Protein AF-A0A840Q9Y7-F1 (afdb_monomer_lite)

Radius of gyration: 19.33 Å; chains: 1; bounding box: 48×40×56 Å

Foldseek 3Di:
DKFWAWQFWDDDVPDIDGDTDIDDVVVLVVALVCLLVLLVVLCVVPVVCSVVDRVSCCVQPVDPVSLNNSNVHRAWFAEAAFEWEWAQADPVPGHTATKTKKFQFDQPDPPQHRFIFHPDGDIHGADLDPVCGPPRVVVNLLSCQVFFQADDNCDDPPDPNPDSHCPPLVNGDPLSNVCVVDVVQKDKAQLDWDQDSRRSYIYRQMYIYGNDNVSCVVCVVSGDGYPRTPDMDIDTLQCQPVVVVVLPDPRYDPSRSVSSLSRLQVCVVPVPPNHDYDHRDDDDD

Structure (mmCIF, N/CA/C/O backbone):
data_AF-A0A840Q9Y7-F1
#
_entry.id   AF-A0A840Q9Y7-F1
#
loop_
_atom_site.group_PDB
_atom_site.id
_atom_site.type_symbol
_atom_site.label_atom_id
_atom_site.label_alt_id
_atom_site.label_comp_id
_atom_site.label_asym_id
_atom_site.label_entity_id
_atom_site.label_seq_id
_atom_site.pdbx_PDB_ins_code
_atom_site.Cartn_x
_atom_site.Cartn_y
_atom_site.Cartn_z
_atom_site.occupancy
_atom_site.B_iso_or_equiv
_atom_site.auth_seq_id
_atom_site.auth_comp_id
_atom_site.auth_asym_id
_atom_site.auth_atom_id
_atom_site.pdbx_PDB_model_num
ATOM 1 N N . MET A 1 1 ? 19.874 6.387 -0.021 1.00 79.12 1 MET A N 1
ATOM 2 C CA . MET A 1 1 ? 18.990 5.369 0.568 1.00 79.12 1 MET A CA 1
ATOM 3 C C . MET A 1 1 ? 19.165 4.018 -0.135 1.00 79.12 1 MET A C 1
ATOM 5 O O . MET A 1 1 ? 19.106 3.989 -1.369 1.00 79.12 1 MET A O 1
ATOM 9 N N . PRO A 1 2 ? 19.479 2.932 0.594 1.00 88.44 2 PRO A N 1
ATOM 10 C CA . PRO A 1 2 ? 19.437 1.568 0.065 1.00 88.44 2 PRO A CA 1
ATOM 11 C C . PRO A 1 2 ? 17.987 1.087 -0.099 1.00 88.44 2 PRO A C 1
ATOM 13 O O . PRO A 1 2 ? 17.112 1.507 0.646 1.00 88.44 2 PRO A O 1
ATOM 16 N N . LEU A 1 3 ? 17.741 0.202 -1.062 1.00 91.25 3 LEU A N 1
ATOM 17 C CA . LEU A 1 3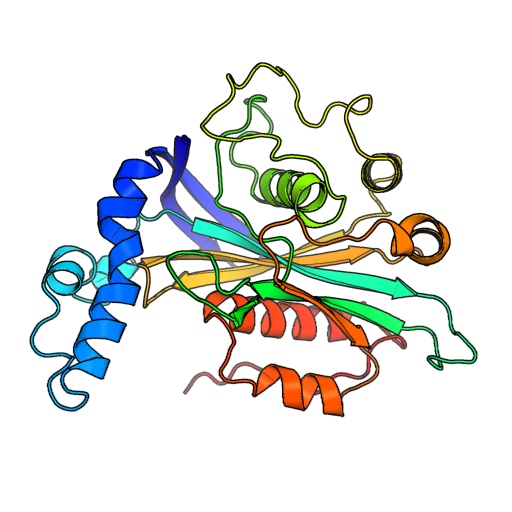 ? 16.450 -0.455 -1.279 1.00 91.25 3 LEU A CA 1
ATOM 18 C C . LEU A 1 3 ? 16.644 -1.962 -1.365 1.00 91.25 3 LEU A C 1
ATOM 20 O O . LEU A 1 3 ? 17.689 -2.431 -1.832 1.00 91.25 3 LEU A O 1
ATOM 24 N N . TYR A 1 4 ? 15.604 -2.714 -1.031 1.00 94.56 4 TYR A N 1
ATOM 25 C CA . TYR A 1 4 ? 15.514 -4.094 -1.463 1.00 94.56 4 TYR A CA 1
ATOM 26 C C . TYR A 1 4 ? 14.980 -4.201 -2.883 1.00 94.56 4 TYR A C 1
ATOM 28 O O . TYR A 1 4 ? 13.942 -3.643 -3.234 1.00 94.56 4 TYR A O 1
ATOM 36 N N . ARG A 1 5 ? 15.684 -4.993 -3.688 1.00 95.44 5 ARG A N 1
ATOM 37 C CA . ARG A 1 5 ? 15.189 -5.510 -4.960 1.00 95.44 5 ARG A CA 1
ATOM 38 C C . ARG A 1 5 ? 14.845 -6.983 -4.824 1.00 95.44 5 ARG A C 1
ATOM 40 O O . ARG A 1 5 ? 15.630 -7.752 -4.269 1.00 95.44 5 ARG A O 1
ATOM 47 N N . LEU A 1 6 ? 13.719 -7.389 -5.385 1.00 96.81 6 LEU A N 1
ATOM 48 C CA . LEU A 1 6 ? 13.327 -8.784 -5.478 1.00 96.81 6 LEU A CA 1
ATOM 49 C C . LEU A 1 6 ? 14.305 -9.531 -6.399 1.00 96.81 6 LEU A C 1
ATOM 51 O O . LEU A 1 6 ? 14.735 -9.012 -7.429 1.00 96.81 6 LEU A O 1
ATOM 55 N N . ARG A 1 7 ? 14.722 -10.729 -5.989 1.00 97.44 7 ARG A N 1
ATOM 56 C CA . ARG A 1 7 ? 15.621 -11.618 -6.746 1.00 97.44 7 ARG A CA 1
ATOM 57 C C . ARG A 1 7 ? 14.944 -12.925 -7.114 1.00 97.44 7 ARG A C 1
ATOM 59 O O . ARG A 1 7 ? 15.230 -13.475 -8.168 1.00 97.44 7 ARG A O 1
ATOM 66 N N . ALA A 1 8 ? 14.061 -13.404 -6.252 1.00 96.50 8 ALA A N 1
ATOM 67 C CA . ALA A 1 8 ? 13.208 -14.548 -6.504 1.00 96.50 8 ALA A CA 1
ATOM 68 C C . ALA A 1 8 ? 11.906 -14.369 -5.730 1.00 96.50 8 ALA A C 1
ATOM 70 O O . ALA A 1 8 ? 11.911 -13.784 -4.645 1.00 96.50 8 ALA A O 1
ATOM 71 N N . VAL A 1 9 ? 10.819 -14.910 -6.268 1.00 95.88 9 VAL A N 1
ATOM 72 C CA . VAL A 1 9 ? 9.533 -15.003 -5.584 1.00 95.88 9 VAL A CA 1
ATOM 73 C C . VAL A 1 9 ? 8.879 -16.336 -5.915 1.00 95.88 9 VAL A C 1
ATOM 75 O O . VAL A 1 9 ? 8.933 -16.799 -7.051 1.00 95.88 9 VAL A O 1
ATOM 78 N N . ASP A 1 10 ? 8.292 -16.946 -4.900 1.00 94.69 10 ASP A N 1
ATOM 79 C CA . ASP A 1 10 ? 7.514 -18.170 -4.964 1.00 94.69 10 ASP A CA 1
ATOM 80 C C . ASP A 1 10 ? 6.182 -17.906 -4.258 1.00 94.69 10 ASP A C 1
ATOM 82 O O . ASP A 1 10 ? 6.141 -17.611 -3.057 1.00 94.69 10 ASP A O 1
ATOM 86 N N . VAL A 1 11 ? 5.100 -17.933 -5.033 1.00 93.12 11 VAL A N 1
ATOM 87 C CA . VAL A 1 11 ? 3.744 -17.645 -4.563 1.00 93.12 11 VAL A CA 1
ATOM 88 C C . VAL A 1 11 ? 2.965 -18.948 -4.540 1.00 93.12 11 VAL A C 1
ATOM 90 O O . VAL A 1 11 ? 2.729 -19.572 -5.572 1.00 93.12 11 VAL A O 1
ATOM 93 N N . SER A 1 12 ? 2.522 -19.333 -3.348 1.00 92.31 12 SER A N 1
ATOM 94 C CA . SER A 1 12 ? 1.732 -20.537 -3.112 1.00 92.31 12 SER A CA 1
ATOM 95 C C . SER A 1 12 ? 0.545 -20.227 -2.194 1.00 92.31 12 SER A C 1
ATOM 97 O O . SER A 1 12 ? 0.566 -19.224 -1.471 1.00 92.31 12 SER A O 1
ATOM 99 N N . PRO A 1 13 ? -0.513 -21.058 -2.187 1.00 88.25 13 PRO A N 1
ATOM 100 C CA . PRO A 1 13 ? -1.621 -20.878 -1.257 1.00 88.25 13 PRO A CA 1
ATOM 101 C C . PRO A 1 13 ? -1.126 -20.781 0.194 1.00 88.25 13 PRO A C 1
ATOM 103 O O . PRO A 1 13 ? -0.496 -21.700 0.714 1.00 88.25 13 PRO A O 1
ATOM 106 N N . GLY A 1 14 ? -1.398 -19.648 0.842 1.00 86.81 14 GLY A N 1
ATOM 107 C CA . GLY A 1 14 ? -1.014 -19.390 2.232 1.00 86.81 14 GLY A CA 1
ATOM 108 C C . GLY A 1 14 ? 0.458 -19.023 2.464 1.00 86.81 14 GLY A C 1
ATOM 109 O O . GLY A 1 14 ? 0.840 -18.826 3.616 1.00 86.81 14 GLY A O 1
ATOM 110 N N . SER A 1 15 ? 1.298 -18.910 1.428 1.00 90.62 15 SER A N 1
ATOM 111 C CA . SER A 1 15 ? 2.693 -18.493 1.605 1.00 90.62 15 SER A CA 1
ATOM 112 C C . SER A 1 15 ? 3.255 -17.778 0.378 1.00 90.62 15 SER A C 1
ATOM 114 O O . SER A 1 15 ? 3.231 -18.306 -0.732 1.00 90.62 15 SER A O 1
ATOM 116 N N . ILE A 1 16 ? 3.835 -16.600 0.612 1.00 92.94 16 ILE A N 1
ATOM 117 C CA . ILE A 1 16 ? 4.703 -15.908 -0.342 1.00 92.94 16 ILE A CA 1
ATOM 118 C C . ILE A 1 16 ? 6.116 -15.966 0.225 1.00 92.94 16 ILE A C 1
ATOM 120 O O . ILE A 1 16 ? 6.351 -15.565 1.367 1.00 92.94 16 ILE A O 1
ATOM 124 N N . ARG A 1 17 ? 7.047 -16.501 -0.557 1.00 93.44 17 ARG A N 1
ATOM 125 C CA . ARG A 1 17 ? 8.461 -16.620 -0.197 1.00 93.44 17 ARG A CA 1
ATOM 126 C C . ARG A 1 17 ? 9.299 -15.989 -1.286 1.00 93.44 17 ARG A C 1
ATOM 128 O O . ARG A 1 17 ? 8.857 -15.842 -2.417 1.00 93.44 17 ARG A O 1
ATOM 135 N N . GLY A 1 18 ? 10.523 -15.622 -0.955 1.00 93.25 18 GLY A N 1
ATOM 136 C CA . GLY A 1 18 ? 11.408 -15.022 -1.931 1.00 93.25 18 GLY A CA 1
ATOM 137 C C . GLY A 1 18 ? 12.761 -14.694 -1.347 1.00 93.25 18 GLY A C 1
ATOM 138 O O . GLY A 1 18 ? 13.055 -14.992 -0.190 1.00 93.25 18 GLY A O 1
ATOM 139 N N . SER A 1 19 ? 13.580 -14.067 -2.174 1.00 95.19 19 SER A N 1
ATOM 140 C CA . SER A 1 19 ? 14.848 -13.491 -1.760 1.00 95.19 19 SER A CA 1
ATOM 141 C C . SER A 1 19 ? 14.952 -12.073 -2.287 1.00 95.19 19 SER A C 1
ATOM 143 O O . SER A 1 19 ? 14.478 -11.752 -3.381 1.00 95.19 19 SER A O 1
ATOM 145 N N . VAL A 1 20 ? 15.588 -11.224 -1.492 1.00 95.19 20 VAL A N 1
ATOM 146 C CA . VAL A 1 20 ? 15.878 -9.842 -1.845 1.00 95.19 20 VAL A CA 1
ATOM 147 C C . VAL A 1 20 ? 17.385 -9.635 -1.903 1.00 95.19 20 VAL A C 1
ATOM 149 O O . VAL A 1 20 ? 18.155 -10.295 -1.207 1.00 95.19 20 VAL A O 1
ATOM 152 N N . GLY A 1 21 ? 17.816 -8.732 -2.772 1.00 94.31 21 GLY A N 1
ATOM 153 C CA . GLY A 1 21 ? 19.160 -8.168 -2.761 1.00 94.31 21 GLY A CA 1
ATOM 154 C C . GLY A 1 21 ? 19.094 -6.680 -2.452 1.00 94.31 21 GLY A C 1
ATOM 155 O O . GLY A 1 21 ? 18.033 -6.074 -2.552 1.00 94.31 21 GLY A O 1
ATOM 156 N N . VAL A 1 22 ? 20.232 -6.077 -2.127 1.00 93.50 22 VAL A N 1
ATOM 157 C CA . VAL A 1 22 ? 20.318 -4.630 -1.895 1.00 93.50 22 VAL A CA 1
ATOM 158 C C . VAL A 1 22 ? 20.673 -3.911 -3.201 1.00 93.50 22 VAL A C 1
ATOM 160 O O . VAL A 1 22 ? 21.519 -4.373 -3.967 1.00 93.50 22 VAL A O 1
ATOM 163 N N . THR A 1 23 ? 20.015 -2.785 -3.460 1.00 92.81 23 THR A N 1
ATOM 164 C CA . THR A 1 23 ? 20.326 -1.816 -4.526 1.00 92.81 23 THR A CA 1
ATOM 165 C C . THR A 1 23 ? 20.254 -0.397 -3.952 1.00 92.81 23 THR A C 1
ATOM 167 O O . THR A 1 23 ? 20.049 -0.211 -2.750 1.00 92.81 23 THR A O 1
ATOM 170 N N . ARG A 1 24 ? 20.466 0.625 -4.781 1.00 90.88 24 ARG A N 1
ATOM 171 C CA . ARG A 1 24 ? 20.449 2.032 -4.372 1.00 90.88 24 ARG A CA 1
ATOM 172 C C . ARG A 1 24 ? 19.247 2.724 -4.994 1.00 90.88 24 ARG A C 1
ATOM 174 O O . ARG A 1 24 ? 19.011 2.577 -6.186 1.00 90.88 24 ARG A O 1
ATOM 181 N N . PHE A 1 25 ? 18.562 3.563 -4.219 1.00 88.81 25 PHE A N 1
ATOM 182 C CA . PHE A 1 25 ? 17.426 4.343 -4.718 1.00 88.81 25 PHE A CA 1
ATOM 183 C C . PHE A 1 25 ? 17.769 5.149 -5.981 1.00 88.81 25 PHE A C 1
ATOM 185 O O . PHE A 1 25 ? 16.977 5.198 -6.909 1.00 88.81 25 PHE A O 1
ATOM 192 N N . VAL A 1 26 ? 18.981 5.710 -6.067 1.00 91.12 26 VAL A N 1
ATOM 193 C CA . VAL A 1 26 ? 19.421 6.457 -7.257 1.00 91.12 26 VAL A CA 1
ATOM 194 C C . VAL A 1 26 ? 19.454 5.601 -8.528 1.00 91.12 26 VAL A C 1
ATOM 196 O O . VAL A 1 26 ? 19.150 6.115 -9.593 1.00 91.12 26 VAL A O 1
ATOM 199 N N . GLU A 1 27 ? 19.783 4.307 -8.433 1.00 92.56 27 GLU A N 1
ATOM 200 C CA . GLU A 1 27 ? 19.770 3.396 -9.588 1.00 92.56 27 GLU A CA 1
ATOM 201 C C . GLU A 1 27 ? 18.335 3.148 -10.058 1.00 92.56 27 GLU A C 1
ATOM 203 O O . GLU A 1 27 ? 18.076 3.155 -11.257 1.00 92.56 27 GLU A O 1
ATOM 208 N N . TYR A 1 28 ? 17.401 2.987 -9.117 1.00 93.44 28 TYR A N 1
ATOM 209 C CA . TYR A 1 28 ? 15.971 2.864 -9.398 1.00 93.44 28 TYR A CA 1
ATOM 210 C C . TYR A 1 28 ? 15.400 4.144 -10.039 1.00 93.44 28 TYR A C 1
ATOM 212 O O . TYR A 1 28 ? 14.778 4.074 -11.098 1.00 93.44 28 TYR A O 1
ATOM 220 N N . ALA A 1 29 ? 15.684 5.306 -9.443 1.00 90.81 29 ALA A N 1
ATOM 221 C CA . ALA A 1 29 ? 15.142 6.604 -9.847 1.00 90.81 29 ALA A CA 1
ATOM 222 C C . ALA A 1 29 ? 15.535 7.016 -11.276 1.00 90.81 29 ALA A C 1
ATOM 224 O O . ALA A 1 29 ? 14.767 7.676 -11.965 1.00 90.81 29 ALA A O 1
ATOM 225 N N . VAL A 1 30 ? 16.725 6.621 -11.741 1.00 92.50 30 VAL A N 1
ATOM 226 C CA . VAL A 1 30 ? 17.200 6.923 -13.107 1.00 92.50 30 VAL A CA 1
ATOM 227 C C . VAL A 1 30 ? 16.935 5.788 -14.106 1.00 92.50 30 VAL A C 1
ATOM 229 O O . VAL A 1 30 ? 17.463 5.818 -15.217 1.00 92.50 30 VAL A O 1
ATOM 232 N N . THR A 1 31 ? 16.166 4.763 -13.717 1.00 92.56 31 THR A N 1
ATOM 233 C CA . THR A 1 31 ? 15.807 3.627 -14.583 1.00 92.56 31 THR A CA 1
ATOM 234 C C . THR A 1 31 ? 14.309 3.323 -14.529 1.00 92.56 31 THR A C 1
ATOM 236 O O . THR A 1 31 ? 13.544 3.905 -15.289 1.00 92.56 31 THR A O 1
ATOM 239 N N . MET A 1 32 ? 13.885 2.419 -13.646 1.00 93.56 32 MET A N 1
ATOM 240 C CA . MET A 1 32 ? 12.524 1.878 -13.585 1.00 93.56 32 MET A CA 1
ATOM 241 C C . MET A 1 32 ? 11.481 2.938 -13.221 1.00 93.56 32 MET A C 1
ATOM 243 O O . MET A 1 32 ? 10.372 2.903 -13.745 1.00 93.56 32 MET A O 1
ATOM 247 N N . ASP A 1 33 ? 11.850 3.916 -12.386 1.00 92.06 33 ASP A N 1
ATOM 248 C CA . ASP A 1 33 ? 10.951 5.007 -11.978 1.00 92.06 33 ASP A CA 1
ATOM 249 C C . ASP A 1 33 ? 10.535 5.912 -13.152 1.00 92.06 33 ASP A C 1
ATOM 251 O O . ASP A 1 33 ? 9.512 6.589 -13.099 1.00 92.06 33 ASP A O 1
ATOM 255 N N . LEU A 1 34 ? 11.305 5.895 -14.244 1.00 93.50 34 LEU A N 1
ATOM 256 C CA . LEU A 1 34 ? 11.044 6.700 -15.436 1.00 93.50 34 LEU A CA 1
ATOM 257 C C . LEU A 1 34 ? 10.030 6.052 -16.389 1.00 93.50 34 LEU A C 1
ATOM 259 O O . LEU A 1 34 ? 9.533 6.731 -17.283 1.00 93.50 34 LEU A O 1
ATOM 263 N N . LEU A 1 35 ? 9.717 4.761 -16.224 1.00 94.06 35 LEU A N 1
ATOM 264 C CA . LEU A 1 35 ? 8.886 4.011 -17.177 1.00 94.06 35 LEU A CA 1
ATOM 265 C C . LEU A 1 35 ? 7.448 4.527 -17.250 1.00 94.06 35 LEU A C 1
ATOM 267 O O . LEU A 1 35 ? 6.856 4.568 -18.327 1.00 94.06 35 LEU A O 1
ATOM 271 N N . GLU A 1 36 ? 6.880 4.925 -16.112 1.00 91.12 36 GLU A N 1
ATOM 272 C CA . GLU A 1 36 ? 5.541 5.507 -16.099 1.00 91.12 36 GLU A CA 1
ATOM 273 C C . GLU A 1 36 ? 5.533 6.898 -16.747 1.00 91.12 36 GLU A C 1
ATOM 275 O O . GLU A 1 36 ? 4.644 7.196 -17.543 1.00 91.12 36 GLU A O 1
ATOM 280 N N . GLY A 1 37 ? 6.541 7.725 -16.450 1.00 90.19 37 GLY A N 1
ATOM 281 C CA . GLY A 1 37 ? 6.697 9.053 -17.046 1.00 90.19 37 GLY A CA 1
ATOM 282 C C . GLY A 1 37 ? 6.859 8.993 -18.564 1.00 90.19 37 GLY A C 1
ATOM 283 O O . GLY A 1 37 ? 6.150 9.697 -19.273 1.00 90.19 37 GLY A O 1
ATOM 284 N N . GLU A 1 38 ? 7.700 8.082 -19.066 1.00 94.50 38 GLU A N 1
ATOM 285 C CA . GLU A 1 38 ? 7.880 7.851 -20.506 1.00 94.50 38 GLU A CA 1
ATOM 286 C C . GLU A 1 38 ? 6.549 7.536 -21.202 1.00 94.50 38 GLU A C 1
ATOM 288 O O . GLU A 1 38 ? 6.244 8.107 -22.249 1.00 94.50 38 GLU A O 1
ATOM 293 N N . LEU A 1 39 ? 5.730 6.661 -20.608 1.00 92.31 39 LEU A N 1
ATOM 294 C CA . LEU A 1 39 ? 4.427 6.316 -21.169 1.00 92.31 39 LEU A CA 1
ATOM 295 C C . LEU A 1 39 ? 3.466 7.511 -21.160 1.00 92.31 39 LEU A C 1
ATOM 297 O O . LEU A 1 39 ? 2.757 7.731 -22.142 1.00 92.31 39 LEU A O 1
ATOM 301 N N . ILE A 1 40 ? 3.426 8.275 -20.066 1.00 90.69 40 ILE A N 1
ATOM 302 C CA . ILE A 1 40 ? 2.581 9.472 -19.961 1.00 90.69 40 ILE A CA 1
ATOM 303 C C . ILE A 1 40 ? 2.984 10.500 -21.022 1.00 90.69 40 ILE A C 1
ATOM 305 O O . ILE A 1 40 ? 2.110 11.018 -21.717 1.00 90.69 40 ILE A O 1
ATOM 309 N N . ASP A 1 41 ? 4.282 10.753 -21.185 1.00 92.50 41 ASP A N 1
ATOM 310 C CA . ASP A 1 41 ? 4.807 11.699 -22.168 1.00 92.50 41 ASP A CA 1
ATOM 311 C C . ASP A 1 41 ? 4.495 11.249 -23.602 1.00 92.50 41 ASP A C 1
ATOM 313 O O . ASP A 1 41 ? 4.043 12.055 -24.419 1.00 92.50 41 ASP A O 1
ATOM 317 N N . ALA A 1 42 ? 4.655 9.957 -23.905 1.00 94.94 42 ALA A N 1
ATOM 318 C CA . ALA A 1 42 ? 4.323 9.397 -25.212 1.00 94.94 42 ALA A CA 1
ATOM 319 C C . ALA A 1 42 ? 2.820 9.513 -25.529 1.00 94.94 42 ALA A C 1
ATOM 321 O O . ALA A 1 42 ? 2.453 9.933 -26.627 1.00 94.94 42 ALA A O 1
ATOM 322 N N . ILE A 1 43 ? 1.944 9.211 -24.561 1.00 94.19 43 ILE A N 1
ATOM 323 C CA . ILE A 1 43 ? 0.488 9.376 -24.706 1.00 94.19 43 ILE A CA 1
ATOM 324 C C . ILE A 1 43 ? 0.118 10.851 -24.879 1.00 94.19 43 ILE A C 1
ATOM 326 O O . ILE A 1 43 ? -0.743 11.173 -25.693 1.00 94.19 43 ILE A O 1
ATOM 330 N N . ALA A 1 44 ? 0.747 11.755 -24.126 1.00 93.88 44 ALA A N 1
ATOM 331 C CA . ALA A 1 44 ? 0.490 13.186 -24.233 1.00 93.88 44 ALA A CA 1
ATOM 332 C C . ALA A 1 44 ? 0.933 13.757 -25.591 1.00 93.88 44 ALA A C 1
ATOM 334 O O . ALA A 1 44 ? 0.297 14.683 -26.096 1.00 93.88 44 ALA A O 1
ATOM 335 N N . ALA A 1 45 ? 2.000 13.205 -26.180 1.00 94.31 45 ALA A N 1
ATOM 336 C CA . ALA A 1 45 ? 2.489 13.583 -27.500 1.00 94.31 45 ALA A CA 1
ATOM 337 C C . ALA A 1 45 ? 1.579 13.070 -28.630 1.00 94.31 45 ALA A C 1
ATOM 339 O O . ALA A 1 45 ? 1.158 13.861 -29.475 1.00 94.31 45 ALA A O 1
ATOM 340 N N . ASP A 1 46 ? 1.264 11.771 -28.643 1.00 94.56 46 ASP A N 1
ATOM 341 C CA . ASP A 1 46 ? 0.305 11.169 -29.574 1.00 94.56 46 ASP A CA 1
ATOM 342 C C . ASP A 1 46 ? -0.262 9.846 -29.016 1.00 94.56 46 ASP A C 1
ATOM 344 O O . ASP A 1 46 ? 0.401 8.807 -29.072 1.00 94.56 46 ASP A O 1
ATOM 348 N N . PRO A 1 47 ? -1.525 9.827 -28.553 1.00 92.56 47 PRO A N 1
ATOM 349 C CA . PRO A 1 47 ? -2.148 8.618 -28.023 1.00 92.56 47 PRO A CA 1
ATOM 350 C C . PRO A 1 47 ? -2.228 7.449 -29.014 1.00 92.56 47 PRO A C 1
ATOM 352 O O . PRO A 1 47 ? -2.315 6.302 -28.580 1.00 92.56 47 PRO A O 1
ATOM 355 N N . GLN A 1 48 ? -2.253 7.708 -30.328 1.00 93.50 48 GLN A N 1
ATOM 356 C CA . GLN A 1 48 ? -2.407 6.651 -31.337 1.00 93.50 48 GLN A CA 1
ATOM 357 C C . GLN A 1 48 ? -1.096 5.901 -31.591 1.00 93.50 48 GLN A C 1
ATOM 359 O O . GLN A 1 48 ? -1.120 4.690 -31.812 1.00 93.50 48 GLN A O 1
ATOM 364 N N . SER A 1 49 ? 0.040 6.597 -31.509 1.00 93.31 49 SER A N 1
ATOM 365 C CA . SER A 1 49 ? 1.379 6.042 -31.759 1.00 93.31 49 SER A CA 1
ATOM 366 C C . SER A 1 49 ? 2.242 5.911 -30.499 1.00 93.31 49 SER A C 1
ATOM 368 O O . SER A 1 49 ? 3.379 5.461 -30.587 1.00 93.31 49 SER A O 1
ATOM 370 N N . ALA A 1 50 ? 1.712 6.216 -29.306 1.00 90.75 50 ALA A N 1
ATOM 371 C CA . ALA A 1 50 ? 2.451 6.174 -28.036 1.00 90.75 50 ALA A CA 1
ATOM 372 C C . ALA A 1 50 ? 3.207 4.856 -27.780 1.00 90.75 50 ALA A C 1
ATOM 374 O O . ALA A 1 50 ? 4.238 4.842 -27.117 1.00 90.75 50 ALA A O 1
ATOM 375 N N . HIS A 1 51 ? 2.701 3.744 -28.310 1.00 86.88 51 HIS A N 1
ATOM 376 C CA . HIS A 1 51 ? 3.298 2.418 -28.171 1.00 86.88 51 HIS A CA 1
ATOM 377 C C . HIS A 1 51 ? 4.500 2.166 -29.100 1.00 86.88 51 HIS A C 1
ATOM 379 O O . HIS A 1 51 ? 5.202 1.179 -28.914 1.00 86.88 51 HIS A O 1
ATOM 385 N N . GLU A 1 52 ? 4.733 3.016 -30.102 1.00 89.12 52 GLU A N 1
ATOM 386 C CA . GLU A 1 52 ? 5.750 2.808 -31.142 1.00 89.12 52 GLU A CA 1
ATOM 387 C C . GLU A 1 52 ? 7.151 3.293 -30.729 1.00 89.12 52 GLU A C 1
ATOM 389 O O . GLU A 1 52 ? 8.136 2.935 -31.375 1.00 89.12 52 GLU A O 1
ATOM 394 N N . SER A 1 53 ? 7.265 4.111 -29.675 1.00 88.12 53 SER A N 1
ATOM 395 C CA . SER A 1 53 ? 8.537 4.710 -29.253 1.00 88.12 53 SER A CA 1
ATOM 396 C C . SER A 1 53 ? 8.627 4.861 -27.732 1.00 88.12 53 SER A C 1
ATOM 398 O O . SER A 1 53 ? 8.492 5.965 -27.201 1.00 88.12 53 SER A O 1
ATOM 400 N N . LEU A 1 54 ? 8.919 3.756 -27.041 1.00 95.56 54 LEU A N 1
ATOM 401 C CA . LEU A 1 54 ? 9.137 3.707 -25.590 1.00 95.56 54 LEU A CA 1
ATOM 402 C C . LEU A 1 54 ? 10.532 3.120 -25.284 1.00 95.56 54 LEU A C 1
ATOM 404 O O . LEU A 1 54 ? 10.635 1.985 -24.820 1.00 95.56 54 LEU A O 1
ATOM 408 N N . PRO A 1 55 ? 11.636 3.835 -25.582 1.00 95.75 55 PRO A N 1
ATOM 409 C CA . PRO A 1 55 ? 12.991 3.278 -25.535 1.00 95.75 55 PRO A CA 1
ATOM 410 C C . PRO A 1 55 ? 13.432 2.757 -24.157 1.00 95.75 55 PRO A C 1
ATOM 412 O O . PRO A 1 55 ? 14.239 1.824 -24.087 1.00 95.75 55 PRO A O 1
ATOM 415 N N . LEU A 1 56 ? 12.952 3.337 -23.052 1.00 95.38 56 LEU A N 1
ATOM 416 C CA . LEU A 1 56 ? 13.216 2.816 -21.711 1.00 95.38 56 LEU A CA 1
ATOM 417 C C . LEU A 1 56 ? 12.415 1.538 -21.475 1.00 95.38 56 LEU A C 1
ATOM 419 O O . LEU A 1 56 ? 12.982 0.551 -20.998 1.00 95.38 56 LEU A O 1
ATOM 423 N N . ARG A 1 57 ? 11.132 1.516 -21.843 1.00 95.56 57 ARG A N 1
ATOM 424 C CA . ARG A 1 57 ? 10.300 0.314 -21.742 1.00 95.56 57 ARG A CA 1
ATOM 425 C C . ARG A 1 57 ? 10.826 -0.826 -22.607 1.00 95.56 57 ARG A C 1
ATOM 427 O O . ARG A 1 57 ? 10.990 -1.923 -22.085 1.00 95.56 57 ARG A O 1
ATOM 434 N N . ASP A 1 58 ? 11.198 -0.564 -23.856 1.00 95.56 58 ASP A N 1
ATOM 435 C CA . ASP A 1 58 ? 11.795 -1.545 -24.773 1.00 95.56 58 ASP A CA 1
ATOM 436 C C . ASP A 1 58 ? 13.085 -2.149 -24.203 1.00 95.56 58 ASP A C 1
ATOM 438 O O . ASP A 1 58 ? 13.423 -3.307 -24.452 1.00 95.56 58 ASP A O 1
ATOM 442 N N . ARG A 1 59 ? 13.820 -1.368 -23.406 1.00 95.00 59 ARG A N 1
ATOM 443 C CA . ARG A 1 59 ? 15.050 -1.817 -22.755 1.00 95.00 59 ARG A CA 1
ATOM 444 C C . ARG A 1 59 ? 14.803 -2.610 -21.473 1.00 95.00 59 ARG A C 1
ATOM 446 O O . ARG A 1 59 ? 15.538 -3.562 -21.217 1.00 95.00 59 ARG A O 1
ATOM 453 N N . TYR A 1 60 ? 13.864 -2.179 -20.632 1.00 94.25 60 TYR A N 1
ATOM 454 C CA . TYR A 1 60 ? 13.730 -2.685 -19.259 1.00 94.25 60 TYR A CA 1
ATOM 455 C C . TYR A 1 60 ? 12.529 -3.613 -19.038 1.00 94.25 60 TYR A C 1
ATOM 457 O O . TYR A 1 60 ? 12.618 -4.502 -18.191 1.00 94.25 60 TYR A O 1
ATOM 465 N N . LEU A 1 61 ? 11.428 -3.418 -19.768 1.00 95.12 61 LEU A N 1
ATOM 466 C CA . LEU A 1 61 ? 10.180 -4.189 -19.682 1.00 95.12 61 LEU A CA 1
ATOM 467 C C . LEU A 1 61 ? 9.519 -4.383 -21.072 1.00 95.12 61 LEU A C 1
ATOM 469 O O . LEU A 1 61 ? 8.359 -3.992 -21.249 1.00 95.12 61 LEU A O 1
ATOM 473 N N . PRO A 1 62 ? 10.222 -4.961 -22.070 1.00 94.25 62 PRO A N 1
ATOM 474 C CA . PRO A 1 62 ? 9.704 -5.092 -23.438 1.00 94.25 62 PRO A CA 1
ATOM 475 C C . PRO A 1 62 ? 8.505 -6.040 -23.571 1.00 94.25 62 PRO A C 1
ATOM 477 O O . PRO A 1 62 ? 7.737 -5.947 -24.526 1.00 94.25 62 PRO A O 1
ATOM 480 N N . ASP A 1 63 ? 8.351 -6.990 -22.649 1.00 93.44 63 ASP A N 1
ATOM 481 C CA . ASP A 1 63 ? 7.368 -8.067 -22.760 1.00 93.44 63 ASP A CA 1
ATOM 482 C C . ASP A 1 63 ? 6.969 -8.651 -21.394 1.00 93.44 63 ASP A C 1
ATOM 484 O O . ASP A 1 63 ? 7.527 -8.328 -20.345 1.00 93.44 63 ASP A O 1
ATOM 488 N N . ILE A 1 64 ? 5.994 -9.561 -21.386 1.00 94.00 64 ILE A N 1
ATOM 489 C CA . ILE A 1 64 ? 5.538 -10.219 -20.150 1.00 94.00 64 ILE A CA 1
ATOM 490 C C . ILE A 1 64 ? 6.651 -11.072 -19.514 1.00 94.00 64 ILE A C 1
ATOM 492 O O . ILE A 1 64 ? 6.696 -11.202 -18.290 1.00 94.00 64 ILE A O 1
ATOM 496 N N . ALA A 1 65 ? 7.569 -11.633 -20.309 1.00 95.62 65 ALA A N 1
ATOM 497 C CA . ALA A 1 65 ? 8.653 -12.460 -19.785 1.00 95.62 65 ALA A CA 1
ATOM 498 C C . ALA A 1 65 ? 9.608 -11.633 -18.906 1.00 95.62 65 ALA A C 1
ATOM 500 O O . ALA A 1 65 ? 9.976 -12.064 -17.814 1.00 95.62 65 ALA A O 1
ATOM 501 N N . SER A 1 66 ? 9.929 -10.408 -19.322 1.00 95.19 66 SER A N 1
ATOM 502 C CA . SER A 1 66 ? 10.739 -9.468 -18.539 1.00 95.19 66 SER A CA 1
ATOM 503 C C . SER A 1 66 ? 10.048 -8.983 -17.258 1.00 95.19 66 SER A C 1
ATOM 505 O O . SER A 1 66 ? 10.719 -8.752 -16.250 1.00 95.19 66 SER A O 1
ATOM 507 N N . VAL A 1 67 ? 8.710 -8.907 -17.238 1.00 94.50 67 VAL A N 1
ATOM 508 C CA . VAL A 1 67 ? 7.934 -8.618 -16.017 1.00 94.50 67 VAL A CA 1
ATOM 509 C C . VAL A 1 67 ? 8.098 -9.736 -14.988 1.00 94.50 67 VAL A C 1
ATOM 511 O O . VAL A 1 67 ? 8.304 -9.458 -13.807 1.00 94.50 67 VAL A O 1
ATOM 514 N N . ILE A 1 68 ? 8.041 -11.003 -15.392 1.00 94.94 68 ILE A N 1
ATOM 515 C CA . ILE A 1 68 ? 8.180 -12.123 -14.445 1.00 94.94 68 ILE A CA 1
ATOM 516 C C . 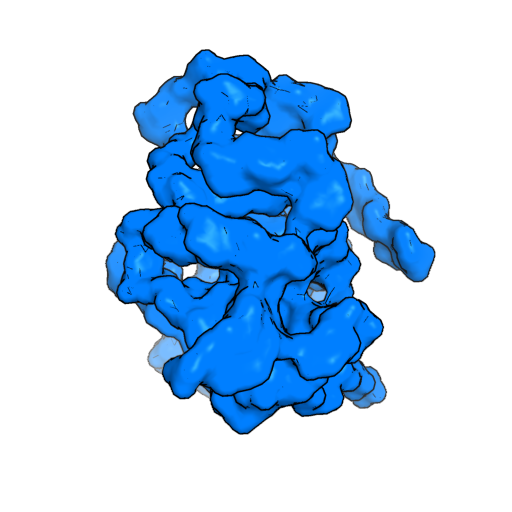ILE A 1 68 ? 9.643 -12.450 -14.109 1.00 94.94 68 ILE A C 1
ATOM 518 O O . ILE A 1 68 ? 9.903 -13.026 -13.053 1.00 94.94 68 ILE A O 1
ATOM 522 N N . ASP A 1 69 ? 10.610 -12.020 -14.927 1.00 95.75 69 ASP A N 1
ATOM 523 C CA . ASP A 1 69 ? 12.046 -12.140 -14.639 1.00 95.75 69 ASP A CA 1
ATOM 524 C C . ASP A 1 69 ? 12.515 -11.101 -13.604 1.00 95.75 69 ASP A C 1
ATOM 526 O O . ASP A 1 69 ? 13.206 -10.119 -13.897 1.00 95.75 69 ASP A O 1
ATOM 530 N N . VAL A 1 70 ? 12.098 -11.298 -12.350 1.00 96.75 70 VAL A N 1
ATOM 531 C CA . VAL A 1 70 ? 12.456 -10.423 -11.217 1.00 96.75 70 VAL A CA 1
ATOM 532 C C . VAL A 1 70 ? 13.960 -10.421 -10.937 1.00 96.75 70 VAL A C 1
ATOM 534 O O . VAL A 1 70 ? 14.491 -9.448 -10.402 1.00 96.75 70 VAL A O 1
ATOM 537 N N . PHE A 1 71 ? 14.675 -11.477 -11.336 1.00 96.50 71 PHE A N 1
ATOM 538 C CA . PHE A 1 71 ? 16.119 -11.567 -11.165 1.00 96.50 71 PHE A CA 1
ATOM 539 C C . PHE A 1 71 ? 16.874 -10.686 -12.170 1.00 96.50 71 PHE A C 1
ATOM 541 O O . PHE A 1 71 ? 17.833 -10.003 -11.784 1.00 96.50 71 PHE A O 1
ATOM 548 N N . GLY A 1 72 ? 16.448 -10.695 -13.437 1.00 94.31 72 GLY A N 1
ATOM 549 C CA . GLY A 1 72 ? 17.110 -10.021 -14.555 1.00 94.31 72 GLY A CA 1
ATOM 550 C C . GLY A 1 72 ? 16.987 -8.498 -14.567 1.00 94.31 72 GLY A C 1
ATOM 551 O O . GLY A 1 72 ? 17.813 -7.832 -15.189 1.00 94.31 72 GLY A O 1
ATOM 552 N N . ARG A 1 73 ? 16.038 -7.918 -13.820 1.00 93.75 73 ARG A N 1
ATOM 553 C CA . ARG A 1 73 ? 15.818 -6.460 -13.761 1.00 93.75 73 ARG A CA 1
ATOM 554 C C . ARG A 1 73 ? 15.888 -5.887 -12.349 1.00 93.75 73 ARG A C 1
ATOM 556 O O . ARG A 1 73 ? 15.829 -6.609 -11.353 1.00 93.75 73 ARG A O 1
ATOM 563 N N . LEU A 1 74 ? 15.975 -4.564 -12.244 1.00 95.00 74 LEU A N 1
ATOM 564 C CA . LEU A 1 74 ? 15.856 -3.861 -10.967 1.00 95.00 74 LEU A CA 1
ATOM 565 C C . LEU A 1 74 ? 14.382 -3.869 -10.518 1.00 95.00 74 LEU A C 1
ATOM 567 O O . LEU A 1 74 ? 13.639 -2.936 -10.764 1.00 95.00 74 LEU A O 1
ATOM 571 N N . CYS A 1 75 ? 13.934 -4.943 -9.873 1.00 96.69 75 CYS A N 1
ATOM 572 C CA . CYS A 1 75 ? 12.575 -5.039 -9.339 1.00 96.69 75 CYS A CA 1
ATOM 573 C C . CYS A 1 75 ? 12.550 -4.532 -7.889 1.00 96.69 75 CYS A C 1
ATOM 575 O O . CYS A 1 75 ? 12.680 -5.323 -6.957 1.00 96.69 75 CYS A O 1
ATOM 577 N N . ALA A 1 76 ? 12.471 -3.213 -7.698 1.00 95.56 76 ALA A N 1
ATOM 578 C CA . ALA A 1 76 ? 12.272 -2.591 -6.387 1.00 95.56 76 ALA A CA 1
ATOM 579 C C . ALA A 1 76 ? 10.785 -2.290 -6.168 1.00 95.56 76 ALA A C 1
ATOM 581 O O . ALA A 1 76 ? 10.024 -2.193 -7.121 1.00 95.56 76 ALA A O 1
ATOM 582 N N . GLY A 1 77 ? 10.357 -2.186 -4.920 1.00 94.75 77 GLY A N 1
ATOM 583 C CA . GLY A 1 77 ? 8.951 -2.019 -4.578 1.00 94.75 77 GLY A CA 1
ATOM 584 C C . GLY A 1 77 ? 8.752 -2.200 -3.087 1.00 94.75 77 GLY A C 1
ATOM 585 O O . GLY A 1 77 ? 9.726 -2.162 -2.326 1.00 94.75 77 GLY A O 1
ATOM 586 N N . GLY A 1 78 ? 7.520 -2.405 -2.647 1.00 95.38 78 GLY A N 1
ATOM 587 C CA . GLY A 1 78 ? 7.269 -2.559 -1.225 1.00 95.38 78 GLY A CA 1
ATOM 588 C C . GLY A 1 78 ? 5.810 -2.761 -0.866 1.00 95.38 78 GLY A C 1
ATOM 589 O O . GLY A 1 78 ? 4.990 -3.115 -1.715 1.00 95.38 78 GLY A O 1
ATOM 590 N N . PRO A 1 79 ? 5.498 -2.646 0.428 1.00 96.19 79 PRO A N 1
ATOM 591 C CA . PRO A 1 79 ? 4.139 -2.770 0.890 1.00 96.19 79 PRO A CA 1
ATOM 592 C C . PRO A 1 79 ? 3.393 -1.441 0.881 1.00 96.19 79 PRO A C 1
ATOM 594 O O . PRO A 1 79 ? 3.949 -0.364 1.097 1.00 96.19 79 PRO A O 1
ATOM 597 N N . LEU A 1 80 ? 2.086 -1.569 0.717 1.00 96.50 80 LEU A N 1
ATOM 598 C CA . LEU A 1 80 ? 1.116 -0.509 0.912 1.00 96.50 80 LEU A CA 1
ATOM 599 C C . LEU A 1 80 ? -0.149 -1.106 1.512 1.00 96.50 80 LEU A C 1
ATOM 601 O O . LEU A 1 80 ? -0.535 -2.229 1.171 1.00 96.50 80 LEU A O 1
ATOM 605 N N . ALA A 1 81 ? -0.778 -0.381 2.425 1.00 97.62 81 ALA A N 1
ATOM 606 C CA . ALA A 1 81 ? -1.870 -0.917 3.212 1.00 97.62 81 ALA A CA 1
ATOM 607 C C . ALA A 1 81 ? -3.079 0.009 3.234 1.00 97.62 81 ALA A C 1
ATOM 609 O O . ALA A 1 81 ? -2.949 1.204 3.476 1.00 97.62 81 ALA A O 1
ATOM 610 N N . LEU A 1 82 ? -4.272 -0.568 3.069 1.00 98.12 82 LEU A N 1
ATOM 611 C CA . LEU A 1 82 ? -5.490 0.086 3.534 1.00 98.12 82 LEU A CA 1
ATOM 612 C C . LEU A 1 82 ? -5.473 0.078 5.067 1.00 98.12 82 LEU A C 1
ATOM 614 O O . LEU A 1 82 ? -5.423 -0.996 5.668 1.00 98.12 82 LEU A O 1
ATOM 618 N N . CYS A 1 83 ? -5.519 1.251 5.694 1.00 98.06 83 CYS A N 1
ATOM 619 C CA . CYS A 1 83 ? -5.648 1.372 7.143 1.00 98.06 83 CYS A CA 1
ATOM 620 C C . CYS A 1 83 ? -7.119 1.563 7.533 1.00 98.06 83 CYS A C 1
ATOM 622 O O . CYS A 1 83 ? -7.774 2.503 7.073 1.00 98.06 83 CYS A O 1
ATOM 624 N N . ALA A 1 84 ? -7.621 0.658 8.373 1.00 98.31 84 ALA A N 1
ATOM 625 C CA . ALA A 1 84 ? -8.969 0.649 8.920 1.00 98.31 84 ALA A CA 1
ATOM 626 C C . ALA A 1 84 ? -8.910 0.724 10.454 1.00 98.31 84 ALA A C 1
ATOM 628 O O . ALA A 1 84 ? -8.331 -0.145 11.106 1.00 98.31 84 ALA A O 1
ATOM 629 N N . VAL A 1 85 ? -9.518 1.750 11.047 1.00 98.06 85 VAL A N 1
ATOM 630 C CA . VAL A 1 85 ? -9.484 1.967 12.503 1.00 98.06 85 VAL A CA 1
ATOM 631 C C . VAL A 1 85 ? -10.901 2.000 13.049 1.00 98.06 85 VAL A C 1
ATOM 633 O O . VAL A 1 85 ? -11.726 2.778 12.575 1.00 98.06 85 VAL A O 1
ATOM 636 N N . ALA A 1 86 ? -11.203 1.147 14.023 1.00 98.06 86 ALA A N 1
ATOM 637 C CA . ALA A 1 86 ? -12.520 1.086 14.634 1.00 98.06 86 ALA A CA 1
ATOM 638 C C . ALA A 1 86 ? -12.818 2.386 15.385 1.00 98.06 86 ALA A C 1
ATOM 640 O O . ALA A 1 86 ? -11.978 2.918 16.115 1.00 98.06 86 ALA A O 1
ATOM 641 N N . ARG A 1 87 ? -14.036 2.897 15.216 1.00 96.19 87 ARG A N 1
ATOM 642 C CA . ARG A 1 87 ? -14.530 4.073 15.927 1.00 96.19 87 ARG A CA 1
ATOM 643 C C . ARG A 1 87 ? -15.857 3.758 16.603 1.00 96.19 87 ARG A C 1
ATOM 645 O O . ARG A 1 87 ? -16.676 3.049 16.015 1.00 96.19 87 ARG A O 1
ATOM 652 N N . PRO A 1 88 ? -16.113 4.345 17.782 1.00 96.00 88 PRO A N 1
ATOM 653 C CA . PRO A 1 88 ? -17.414 4.231 18.414 1.00 96.00 88 PRO A CA 1
ATOM 654 C C . PRO A 1 88 ? -18.471 5.012 17.632 1.00 96.00 88 PRO A C 1
ATOM 656 O O . PRO A 1 88 ? -18.169 6.010 16.955 1.00 96.00 88 PRO A O 1
ATOM 659 N N . ALA A 1 89 ? -19.724 4.591 17.809 1.00 95.38 89 ALA A N 1
ATOM 660 C CA . ALA A 1 89 ? -20.890 5.333 17.354 1.00 95.38 89 ALA A CA 1
ATOM 661 C C . ALA A 1 89 ? -20.850 6.780 17.874 1.00 95.38 89 ALA A C 1
ATOM 663 O O . ALA A 1 89 ? -20.379 7.071 18.979 1.00 95.38 89 ALA A O 1
ATOM 664 N N . SER A 1 90 ? -21.340 7.716 17.068 1.00 92.69 90 SER A N 1
ATOM 665 C CA . SER A 1 90 ? -21.320 9.141 17.386 1.00 92.69 90 SER A CA 1
ATOM 666 C C . SER A 1 90 ? -22.583 9.830 16.880 1.00 92.69 90 SER A C 1
ATOM 668 O O . SER A 1 90 ? -22.992 9.562 15.751 1.00 92.69 90 SER A O 1
ATOM 670 N N . PRO A 1 91 ? -23.145 10.805 17.623 1.00 89.19 91 PRO A N 1
ATOM 671 C CA . PRO A 1 91 ? -24.326 11.552 17.183 1.00 89.19 91 PRO A CA 1
ATOM 672 C C . PRO A 1 91 ? -24.196 12.216 15.805 1.00 89.19 91 PRO A C 1
ATOM 674 O O . PRO A 1 91 ? -25.205 12.472 15.159 1.00 89.19 91 PRO A O 1
ATOM 677 N N . PHE A 1 92 ? -22.969 12.507 15.358 1.00 85.75 92 PHE A N 1
ATOM 678 C CA . PHE A 1 92 ? -22.708 13.180 14.082 1.00 85.75 92 PHE A CA 1
ATOM 679 C C . PHE A 1 92 ? -22.325 12.232 12.940 1.00 85.75 92 PHE A C 1
ATOM 681 O O . PHE A 1 92 ? -22.403 12.635 11.785 1.00 85.75 92 PHE A O 1
ATOM 688 N N . ARG A 1 93 ? -21.873 11.009 13.248 1.00 86.94 93 ARG A N 1
ATOM 689 C CA . ARG A 1 93 ? -21.396 10.036 12.245 1.00 86.94 93 ARG A CA 1
ATOM 690 C C . ARG A 1 93 ? -22.309 8.820 12.091 1.00 86.94 93 ARG A C 1
ATOM 692 O O . ARG A 1 93 ? -22.230 8.154 11.070 1.00 86.94 93 ARG A O 1
ATOM 699 N N . GLY A 1 94 ? -23.167 8.554 13.073 1.00 92.25 94 GLY A N 1
ATOM 700 C CA . GLY A 1 94 ? -24.024 7.374 13.107 1.00 92.25 94 GLY A CA 1
ATOM 701 C C . GLY A 1 94 ? -23.408 6.226 13.904 1.00 92.25 94 GLY A C 1
ATOM 702 O O . GLY A 1 94 ? -22.767 6.452 14.934 1.00 92.25 94 GLY A O 1
ATOM 703 N N . GLU A 1 95 ? -23.662 5.007 13.435 1.00 96.44 95 GLU A N 1
ATOM 704 C CA . GLU A 1 95 ? -23.253 3.748 14.063 1.00 96.44 95 GLU A CA 1
ATOM 705 C C . GLU A 1 95 ? -21.728 3.575 14.134 1.00 96.44 95 GLU A C 1
ATOM 707 O O . GLU A 1 95 ? -20.952 4.331 13.544 1.00 96.44 95 GLU A O 1
ATOM 712 N N . ALA A 1 96 ? -21.295 2.576 14.900 1.00 97.38 96 ALA A N 1
ATOM 713 C CA . ALA A 1 96 ? -19.888 2.234 15.037 1.00 97.38 96 ALA A CA 1
ATOM 714 C C . ALA A 1 96 ? -19.346 1.645 13.720 1.00 97.38 96 ALA A C 1
ATOM 716 O O . ALA A 1 96 ? -19.926 0.715 13.162 1.00 97.38 96 ALA A O 1
ATOM 717 N N . ASP A 1 97 ? -18.222 2.170 13.235 1.00 97.88 97 ASP A N 1
ATOM 718 C CA . ASP A 1 97 ? -17.650 1.833 11.930 1.00 97.88 97 ASP A CA 1
ATOM 719 C C . ASP A 1 97 ? -16.138 1.591 12.017 1.00 97.88 97 ASP A C 1
ATOM 721 O O . ASP A 1 97 ? -15.526 1.732 13.081 1.00 97.88 97 ASP A O 1
ATOM 725 N N . TYR A 1 98 ? -15.524 1.218 10.894 1.00 98.38 98 TYR A N 1
ATOM 726 C CA . TYR A 1 98 ? -14.115 1.529 10.646 1.00 98.38 98 TYR A CA 1
ATOM 727 C C . TYR A 1 98 ? -13.999 2.820 9.840 1.00 98.38 98 TYR A C 1
ATOM 729 O O . TYR A 1 98 ? -14.629 2.941 8.783 1.00 98.38 98 TYR A O 1
ATOM 737 N N . VAL A 1 99 ? -13.135 3.735 10.287 1.00 97.19 99 VAL A N 1
ATOM 738 C CA . VAL A 1 99 ? -12.608 4.785 9.413 1.00 97.19 99 VAL A CA 1
ATOM 739 C C . VAL A 1 99 ? -11.538 4.207 8.511 1.00 97.19 99 VAL A C 1
ATOM 741 O O . VAL A 1 99 ? -10.614 3.544 8.975 1.00 97.19 99 VAL A O 1
ATOM 744 N N . LEU A 1 100 ? -11.670 4.490 7.225 1.00 97.62 100 LEU A N 1
ATOM 745 C CA . LEU A 1 100 ? -10.717 4.145 6.190 1.00 97.62 100 LEU A CA 1
ATOM 746 C C . LEU A 1 100 ? -9.925 5.393 5.821 1.00 97.62 100 LEU A C 1
ATOM 748 O O . LEU A 1 100 ? -10.511 6.449 5.564 1.00 97.62 100 LEU A O 1
ATOM 752 N N . LEU A 1 101 ? -8.603 5.268 5.808 1.00 95.19 101 LEU A N 1
ATOM 753 C CA . LEU A 1 101 ? -7.694 6.370 5.516 1.00 95.19 101 LEU A CA 1
ATOM 754 C C . LEU A 1 101 ? -7.197 6.282 4.073 1.00 95.19 101 LEU A C 1
ATOM 756 O O . LEU A 1 101 ? -6.650 5.260 3.655 1.00 95.19 101 LEU A O 1
ATOM 760 N N . VAL A 1 102 ? -7.380 7.367 3.321 1.00 93.88 102 VAL A N 1
ATOM 761 C CA . VAL A 1 102 ? -6.890 7.511 1.945 1.00 93.88 102 VAL A CA 1
ATOM 762 C C . VAL A 1 102 ? -6.133 8.820 1.828 1.00 93.88 102 VAL A C 1
ATOM 764 O O . VAL A 1 102 ? -6.631 9.879 2.209 1.00 93.88 102 VAL A O 1
ATOM 767 N N . GLN A 1 103 ? -4.920 8.749 1.299 1.00 89.06 103 GLN A N 1
ATOM 768 C CA . GLN A 1 103 ? -4.056 9.901 1.115 1.00 89.06 103 GLN A CA 1
ATOM 769 C C . GLN A 1 103 ? -4.234 10.475 -0.293 1.00 89.06 103 GLN A C 1
ATOM 771 O O . GLN A 1 103 ? -4.314 9.737 -1.276 1.00 89.06 103 GLN A O 1
ATOM 776 N N . GLU A 1 104 ? -4.244 11.802 -0.390 1.00 84.88 104 GLU A N 1
ATOM 777 C CA . GLU A 1 104 ? -4.073 12.532 -1.643 1.00 84.88 104 GLU A CA 1
ATOM 778 C C . GLU A 1 104 ? -2.673 13.161 -1.672 1.00 84.88 104 GLU A C 1
ATOM 780 O O . GLU A 1 104 ? -2.333 14.019 -0.843 1.00 84.88 104 GLU A O 1
ATOM 785 N N . ARG A 1 105 ? -1.832 12.729 -2.620 1.00 71.56 105 ARG A N 1
ATOM 786 C CA . ARG A 1 105 ? -0.454 13.235 -2.739 1.00 71.56 105 ARG A CA 1
ATOM 787 C C . ARG A 1 105 ? -0.441 14.704 -3.153 1.00 71.56 105 ARG A C 1
ATOM 789 O O . ARG A 1 105 ? -1.203 15.121 -4.031 1.00 71.56 105 ARG A O 1
ATOM 796 N N . SER A 1 106 ? 0.446 15.496 -2.546 1.00 53.81 106 SER A N 1
ATOM 797 C CA . SER A 1 106 ? 0.531 16.920 -2.866 1.00 53.81 106 SER A CA 1
ATOM 798 C C . SER A 1 106 ? 1.003 17.181 -4.296 1.00 53.81 106 SER A C 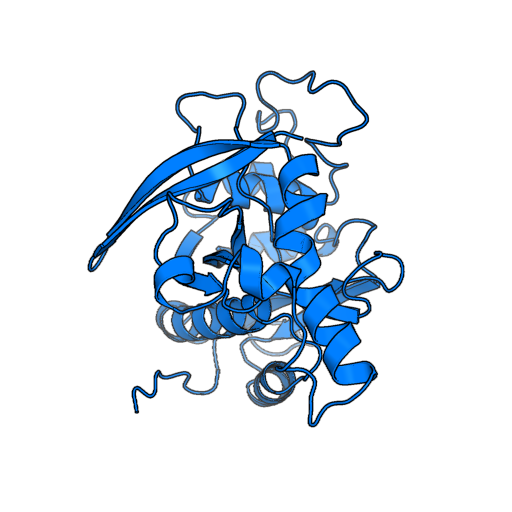1
ATOM 800 O O . SER A 1 106 ? 1.736 16.403 -4.902 1.00 53.81 106 SER A O 1
ATOM 802 N N . GLY A 1 107 ? 0.583 18.322 -4.848 1.00 47.41 107 GLY A N 1
ATOM 803 C CA . GLY A 1 107 ? 0.979 18.763 -6.188 1.00 47.41 107 GLY A CA 1
ATOM 804 C C . GLY A 1 107 ? 2.423 19.263 -6.316 1.00 47.41 107 GLY A C 1
ATOM 805 O O . GLY A 1 107 ? 2.756 19.809 -7.361 1.00 47.41 107 GLY A O 1
ATOM 806 N N . HIS A 1 108 ? 3.251 19.126 -5.272 1.00 40.75 108 HIS A N 1
ATOM 807 C CA . HIS A 1 108 ? 4.637 19.617 -5.237 1.00 40.75 108 HIS A CA 1
ATOM 808 C C . HIS A 1 108 ? 5.680 18.507 -5.451 1.00 40.75 108 HIS A C 1
ATOM 810 O O . HIS A 1 108 ? 6.871 18.803 -5.526 1.00 40.75 108 HIS A O 1
ATOM 816 N N . VAL A 1 109 ? 5.253 17.246 -5.575 1.00 48.12 109 VAL A N 1
ATOM 817 C CA . VAL A 1 109 ? 6.147 16.121 -5.877 1.00 48.12 109 VAL A CA 1
ATOM 818 C C . VAL A 1 109 ? 6.288 15.968 -7.392 1.00 48.12 109 VAL A C 1
ATOM 820 O O . VAL A 1 109 ? 5.301 16.020 -8.125 1.00 48.12 109 VAL A O 1
ATOM 823 N N . LEU A 1 110 ? 7.530 15.780 -7.851 1.00 45.12 110 LEU A N 1
ATOM 824 C CA . LEU A 1 110 ? 7.938 15.785 -9.264 1.00 45.12 110 LEU A CA 1
ATOM 825 C C . LEU A 1 110 ? 7.200 14.758 -10.146 1.00 45.12 110 LEU A C 1
ATOM 827 O O . LEU A 1 110 ? 7.097 14.987 -11.344 1.00 45.12 110 LEU A O 1
ATOM 831 N N . ASN A 1 111 ? 6.631 13.697 -9.560 1.00 41.97 111 ASN A N 1
ATOM 832 C CA . ASN A 1 111 ? 5.833 12.675 -10.240 1.00 41.97 111 ASN A CA 1
ATOM 833 C C . ASN A 1 111 ? 4.534 12.417 -9.439 1.00 41.97 111 ASN A C 1
ATOM 835 O O . ASN A 1 111 ? 4.601 12.168 -8.235 1.00 41.97 111 ASN A O 1
ATOM 839 N N . ALA A 1 112 ? 3.366 12.424 -10.101 1.00 50.41 112 ALA A N 1
ATOM 840 C CA . ALA A 1 112 ? 2.042 12.059 -9.552 1.00 50.41 112 ALA A CA 1
ATOM 841 C C . ALA A 1 112 ? 1.307 13.073 -8.633 1.00 50.41 112 ALA A C 1
ATOM 843 O O . ALA A 1 112 ? 0.746 12.701 -7.598 1.00 50.41 112 ALA A O 1
ATOM 844 N N . ALA A 1 113 ? 1.219 14.343 -9.042 1.00 54.66 113 ALA A N 1
ATOM 845 C CA . ALA A 1 113 ? 0.369 15.343 -8.384 1.00 54.66 113 ALA A CA 1
ATOM 846 C C . ALA A 1 113 ? -1.110 14.892 -8.266 1.00 54.66 113 ALA A C 1
ATOM 848 O O . ALA A 1 113 ? -1.704 14.461 -9.254 1.00 54.66 113 ALA A O 1
ATOM 849 N N . ARG A 1 114 ? -1.716 15.056 -7.075 1.00 65.75 114 ARG A N 1
ATOM 850 C CA . ARG A 1 114 ? -3.142 14.786 -6.762 1.00 65.75 114 ARG A CA 1
ATOM 851 C C . ARG A 1 114 ? -3.610 13.339 -6.933 1.00 65.75 114 ARG A C 1
ATOM 853 O O . ARG A 1 114 ? -4.808 13.098 -7.072 1.00 65.75 114 ARG A O 1
ATOM 860 N N . ARG A 1 115 ? -2.696 12.365 -6.925 1.00 82.88 115 ARG A N 1
ATOM 861 C CA . ARG A 1 115 ? -3.106 10.959 -6.958 1.00 82.88 115 ARG A CA 1
ATOM 862 C C . ARG A 1 115 ? -3.596 10.464 -5.602 1.00 82.88 115 ARG A C 1
ATOM 864 O O . ARG A 1 115 ? -3.031 10.828 -4.568 1.00 82.88 115 ARG A O 1
ATOM 871 N N . LEU A 1 116 ? -4.617 9.612 -5.638 1.00 91.75 116 LEU A N 1
ATOM 872 C CA . LEU A 1 116 ? -5.119 8.874 -4.484 1.00 91.75 116 LEU A CA 1
ATOM 873 C C . LEU A 1 116 ? -4.274 7.621 -4.255 1.00 91.75 116 LEU A C 1
ATOM 875 O O . LEU A 1 116 ? -3.943 6.901 -5.200 1.00 91.75 116 LEU A O 1
ATOM 879 N N . ALA A 1 117 ? -3.954 7.358 -2.994 1.00 91.94 117 ALA A N 1
ATOM 880 C CA . ALA A 1 117 ? -3.273 6.151 -2.555 1.00 91.94 117 ALA A CA 1
ATOM 881 C C . ALA A 1 117 ? -3.788 5.712 -1.179 1.00 91.94 117 ALA A C 1
ATOM 883 O O . ALA A 1 117 ? -4.271 6.517 -0.379 1.00 91.94 117 ALA A O 1
ATOM 884 N N . VAL A 1 118 ? -3.675 4.416 -0.895 1.00 94.75 118 VAL A N 1
ATOM 885 C CA . VAL A 1 118 ? -3.823 3.919 0.475 1.00 94.75 118 VAL A CA 1
ATOM 886 C C . VAL A 1 118 ? -2.588 4.306 1.291 1.00 94.75 118 VAL A C 1
ATOM 888 O O . VAL A 1 118 ? -1.509 4.492 0.727 1.00 94.75 118 VAL A O 1
ATOM 891 N N . ILE A 1 119 ? -2.756 4.419 2.604 1.00 92.38 119 ILE A N 1
ATOM 892 C CA . ILE A 1 119 ? -1.712 4.815 3.552 1.00 92.38 119 ILE A CA 1
ATOM 893 C C . ILE A 1 119 ? -1.760 3.871 4.765 1.00 92.38 119 ILE A C 1
ATOM 895 O O . ILE A 1 119 ? -2.855 3.611 5.282 1.00 92.38 119 ILE A O 1
ATOM 899 N N . PRO A 1 120 ? -0.616 3.352 5.245 1.00 93.31 120 PRO A N 1
ATOM 900 C CA . PRO A 1 120 ? 0.756 3.674 4.844 1.00 93.31 120 PRO A CA 1
ATOM 901 C C . PRO A 1 120 ? 1.240 2.990 3.554 1.00 93.31 120 PRO A C 1
ATOM 903 O O . PRO A 1 120 ? 0.723 1.936 3.167 1.00 93.31 120 PRO A O 1
ATOM 906 N N . LYS A 1 121 ? 2.276 3.553 2.926 1.00 91.81 121 LYS A N 1
ATOM 907 C CA . LYS A 1 121 ? 2.975 3.013 1.753 1.00 91.81 121 LYS A CA 1
ATOM 908 C C . LYS A 1 121 ? 4.474 3.289 1.842 1.00 91.81 121 LYS A C 1
ATOM 910 O O . LYS A 1 121 ? 4.887 4.405 2.095 1.00 91.81 121 LYS A O 1
ATOM 915 N N . GLY A 1 122 ? 5.293 2.299 1.491 1.00 90.06 122 GLY A N 1
ATOM 916 C CA . GLY A 1 122 ? 6.742 2.476 1.501 1.00 90.06 122 GLY A CA 1
ATOM 917 C C . GLY A 1 122 ? 7.493 1.584 0.537 1.00 90.06 122 GLY A C 1
ATOM 918 O O . GLY A 1 122 ? 7.033 0.505 0.163 1.00 90.06 122 GLY A O 1
ATOM 919 N N . PHE A 1 123 ? 8.707 2.001 0.181 1.00 92.81 123 PHE A N 1
ATOM 920 C CA . PHE A 1 123 ? 9.663 1.074 -0.412 1.00 92.81 123 PHE A CA 1
ATOM 921 C C . PHE A 1 123 ? 10.156 0.089 0.646 1.00 92.81 123 PHE A C 1
ATOM 923 O O . PHE A 1 123 ? 10.459 0.457 1.780 1.00 92.81 123 PHE A O 1
ATOM 930 N N . HIS A 1 124 ? 10.319 -1.172 0.256 1.00 93.50 124 HIS A N 1
ATOM 931 C CA . HIS A 1 124 ? 10.966 -2.149 1.109 1.00 93.50 124 HIS A CA 1
ATOM 932 C C . HIS A 1 124 ? 12.463 -1.835 1.208 1.00 93.50 124 HIS A C 1
ATOM 934 O O . HIS A 1 124 ? 13.181 -1.784 0.205 1.00 93.50 124 HIS A O 1
ATOM 940 N N . GLN A 1 125 ? 12.932 -1.607 2.430 1.00 89.25 125 GLN A N 1
ATOM 941 C CA . GLN A 1 125 ? 14.278 -1.124 2.725 1.00 89.25 125 GLN A CA 1
ATOM 942 C C . GLN A 1 125 ? 14.948 -1.999 3.788 1.00 89.25 125 GLN A C 1
ATOM 944 O O . GLN A 1 125 ? 14.241 -2.569 4.627 1.00 89.25 125 GLN A O 1
ATOM 949 N N . PRO A 1 126 ? 16.290 -2.108 3.762 1.00 86.25 126 PRO A N 1
ATOM 950 C CA . PRO A 1 126 ? 17.045 -2.757 4.828 1.00 86.25 126 PRO A CA 1
ATOM 951 C C . PRO A 1 126 ? 16.769 -2.134 6.195 1.00 86.25 126 PRO A C 1
ATOM 953 O O . PRO A 1 126 ? 16.680 -0.914 6.318 1.00 86.25 126 PRO A O 1
ATOM 956 N N . MET A 1 127 ? 16.685 -2.980 7.217 1.00 78.88 127 MET A N 1
ATOM 957 C CA . MET A 1 127 ? 16.544 -2.572 8.612 1.00 78.88 127 MET A CA 1
ATOM 958 C C . MET A 1 127 ? 17.882 -2.753 9.336 1.00 78.88 127 MET A C 1
ATOM 960 O O . MET A 1 127 ? 18.694 -3.606 8.981 1.00 78.88 127 MET A O 1
ATOM 964 N N . THR A 1 128 ? 18.121 -1.984 10.400 1.00 74.88 128 THR A N 1
ATOM 965 C CA . THR A 1 128 ? 19.355 -2.134 11.194 1.00 74.88 128 THR A CA 1
ATOM 966 C C . THR A 1 128 ? 19.416 -3.477 11.940 1.00 74.88 128 THR A C 1
ATOM 968 O O . THR A 1 128 ? 20.500 -4.025 12.149 1.00 74.88 128 THR A O 1
ATOM 971 N N . ASP A 1 129 ? 18.264 -4.036 12.328 1.00 75.00 129 ASP A N 1
ATOM 972 C CA . ASP A 1 129 ? 18.178 -5.366 12.940 1.00 75.00 129 ASP A CA 1
ATOM 973 C C . ASP A 1 129 ? 18.154 -6.471 11.875 1.00 75.00 129 ASP A C 1
ATOM 975 O O . ASP A 1 129 ? 17.124 -6.734 11.255 1.00 75.00 129 ASP A O 1
ATOM 979 N N . LEU A 1 130 ? 19.272 -7.191 11.751 1.00 69.88 130 LEU A N 1
ATOM 980 C CA . LEU A 1 130 ? 19.459 -8.312 10.821 1.00 69.88 130 LEU A CA 1
ATOM 981 C C . LEU A 1 130 ? 18.453 -9.467 10.992 1.00 69.88 130 LEU A C 1
ATOM 983 O O . LEU A 1 130 ? 18.294 -10.271 10.076 1.00 69.88 130 LEU A O 1
ATOM 987 N N . ARG A 1 131 ? 17.798 -9.609 12.154 1.00 69.75 131 ARG A N 1
ATOM 988 C CA . ARG A 1 131 ? 16.777 -10.654 12.383 1.00 69.75 131 ARG A CA 1
ATOM 989 C C . ARG A 1 131 ? 15.381 -10.231 11.934 1.00 69.75 131 ARG A C 1
ATOM 991 O O . ARG A 1 131 ? 14.567 -11.088 11.585 1.00 69.75 131 ARG A O 1
ATOM 998 N N . ALA A 1 132 ? 15.104 -8.934 11.985 1.00 69.44 132 ALA A N 1
ATOM 999 C CA . ALA A 1 132 ? 13.886 -8.331 11.455 1.00 69.44 132 ALA A CA 1
ATOM 1000 C C . ALA A 1 132 ? 14.042 -7.896 9.985 1.00 69.44 132 ALA A C 1
ATOM 1002 O O . ALA A 1 132 ? 13.064 -7.497 9.352 1.00 69.44 132 ALA A O 1
ATOM 1003 N N . ASP A 1 133 ? 15.259 -7.992 9.453 1.00 79.00 133 ASP A N 1
ATOM 1004 C CA . ASP A 1 133 ? 15.626 -7.639 8.089 1.00 79.00 133 ASP A CA 1
ATOM 1005 C C . ASP A 1 133 ? 14.804 -8.427 7.060 1.00 79.00 133 ASP A C 1
ATOM 1007 O O . ASP A 1 133 ? 14.428 -9.583 7.276 1.00 79.00 133 ASP A O 1
ATOM 1011 N N . ALA A 1 134 ? 14.472 -7.769 5.951 1.00 85.81 134 ALA A N 1
ATOM 1012 C CA . 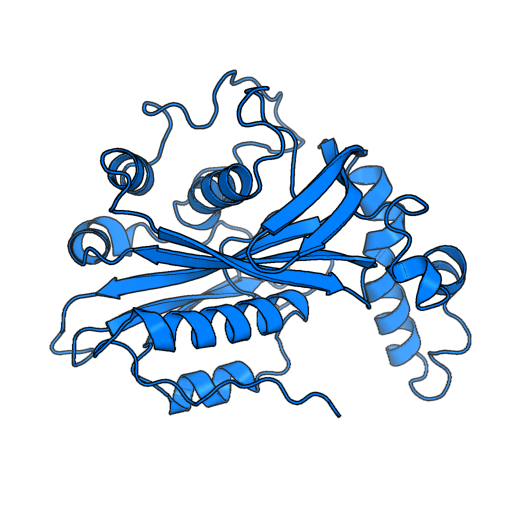ALA A 1 134 ? 13.583 -8.262 4.895 1.00 85.81 134 ALA A CA 1
ATOM 1013 C C . ALA A 1 134 ? 12.138 -8.642 5.316 1.00 85.81 134 ALA A C 1
ATOM 1015 O O . ALA A 1 134 ? 11.375 -9.172 4.503 1.00 85.81 134 ALA A O 1
ATOM 1016 N N . GLN A 1 135 ? 11.699 -8.365 6.553 1.00 89.75 135 GLN A N 1
ATOM 1017 C CA . GLN A 1 135 ? 10.292 -8.547 6.923 1.00 89.75 135 GLN A CA 1
ATOM 1018 C C . GLN A 1 135 ? 9.434 -7.407 6.366 1.00 89.75 135 GLN A C 1
ATOM 1020 O O . GLN A 1 135 ? 9.487 -6.278 6.848 1.00 89.75 135 GLN A O 1
ATOM 1025 N N . VAL A 1 136 ? 8.551 -7.715 5.415 1.00 91.50 136 VAL A N 1
ATOM 1026 C CA . VAL A 1 136 ? 7.617 -6.738 4.820 1.00 91.50 136 VAL A CA 1
ATOM 1027 C C . VAL A 1 136 ? 6.761 -6.033 5.885 1.00 91.50 136 VAL A C 1
ATOM 1029 O O . VAL A 1 136 ? 6.559 -4.822 5.834 1.00 91.50 136 VAL A O 1
ATOM 1032 N N . GLY A 1 137 ? 6.313 -6.769 6.909 1.00 91.94 137 GLY A N 1
ATOM 1033 C CA . GLY A 1 137 ? 5.560 -6.189 8.024 1.00 91.94 137 GLY A CA 1
ATOM 1034 C C . GLY A 1 137 ? 6.373 -5.209 8.879 1.00 91.94 137 GLY A C 1
ATOM 1035 O O . GLY A 1 137 ? 5.789 -4.316 9.484 1.00 91.94 137 GLY A O 1
ATOM 1036 N N . ALA A 1 138 ? 7.704 -5.341 8.933 1.00 90.81 138 ALA A N 1
ATOM 1037 C CA . ALA A 1 138 ? 8.557 -4.371 9.619 1.00 90.81 138 ALA A CA 1
ATOM 1038 C C . ALA A 1 138 ? 8.605 -3.042 8.857 1.00 90.81 138 ALA A C 1
ATOM 1040 O O . ALA A 1 138 ? 8.495 -1.997 9.491 1.00 90.81 138 ALA A O 1
ATOM 1041 N N . THR A 1 139 ? 8.660 -3.088 7.518 1.00 91.81 139 THR A N 1
ATOM 1042 C CA . THR A 1 139 ? 8.513 -1.892 6.675 1.00 91.81 139 THR A CA 1
ATOM 1043 C C . THR A 1 139 ? 7.184 -1.202 6.951 1.00 91.81 139 THR A C 1
ATOM 1045 O O . THR A 1 139 ? 7.199 -0.044 7.334 1.00 91.81 139 THR A O 1
ATOM 1048 N N . LEU A 1 140 ? 6.046 -1.905 6.885 1.00 93.62 140 LEU A N 1
ATOM 1049 C CA . LEU A 1 140 ? 4.751 -1.262 7.157 1.00 93.62 140 LEU A CA 1
ATOM 1050 C C . LEU A 1 140 ? 4.663 -0.638 8.555 1.00 93.62 140 LEU A C 1
ATOM 1052 O O . LEU A 1 140 ? 4.055 0.412 8.702 1.00 93.62 140 LEU A O 1
ATOM 1056 N N . ARG A 1 141 ? 5.259 -1.250 9.586 1.00 93.00 141 ARG A N 1
ATOM 1057 C CA . ARG A 1 141 ? 5.292 -0.646 10.929 1.00 93.00 141 ARG A CA 1
ATOM 1058 C C . ARG A 1 141 ? 6.136 0.626 10.964 1.00 93.00 141 ARG A C 1
ATOM 1060 O O . ARG A 1 141 ? 5.740 1.571 11.633 1.00 93.00 141 ARG A O 1
ATOM 1067 N N . ARG A 1 142 ? 7.267 0.666 10.255 1.00 90.25 142 ARG A N 1
ATOM 1068 C CA . ARG A 1 142 ? 8.050 1.899 10.101 1.00 90.25 142 ARG A CA 1
ATOM 1069 C C . ARG A 1 142 ? 7.223 2.976 9.391 1.00 90.25 142 ARG A C 1
ATOM 1071 O O . ARG A 1 142 ? 7.096 4.069 9.924 1.00 90.25 142 ARG A O 1
ATOM 1078 N N . GLU A 1 143 ? 6.588 2.630 8.272 1.00 91.00 143 GLU A N 1
ATOM 1079 C CA . GLU A 1 143 ? 5.754 3.569 7.510 1.00 91.00 143 GLU A CA 1
ATOM 1080 C C . GLU A 1 143 ? 4.534 4.053 8.315 1.00 91.00 143 GLU A C 1
ATOM 1082 O O . GLU A 1 143 ? 4.159 5.210 8.218 1.00 91.00 143 GLU A O 1
ATOM 1087 N N . MET A 1 144 ? 3.924 3.225 9.174 1.00 92.94 144 MET A N 1
ATOM 1088 C CA . MET A 1 144 ? 2.872 3.702 10.089 1.00 92.94 144 MET A CA 1
ATOM 1089 C C . MET A 1 144 ? 3.384 4.793 11.036 1.00 92.94 144 MET A C 1
ATOM 1091 O O . MET A 1 144 ? 2.700 5.787 11.257 1.00 92.94 144 MET A O 1
ATOM 1095 N N . GLU A 1 145 ? 4.567 4.600 11.617 1.00 91.12 145 GLU A N 1
ATOM 1096 C CA . GLU A 1 145 ? 5.165 5.573 12.533 1.00 91.12 145 GLU A CA 1
ATOM 1097 C C . GLU A 1 145 ? 5.509 6.894 11.824 1.00 91.12 145 GLU A C 1
ATOM 1099 O O . GLU A 1 145 ? 5.280 7.965 12.382 1.00 91.12 145 GLU A O 1
ATOM 1104 N N . GLU A 1 146 ? 6.035 6.820 10.602 1.00 86.62 146 GLU A N 1
ATOM 1105 C CA . GLU A 1 146 ? 6.429 7.983 9.798 1.00 86.62 146 GLU A CA 1
ATOM 1106 C C . GLU A 1 146 ? 5.227 8.703 9.178 1.00 86.62 146 GLU A C 1
ATOM 1108 O O . GLU A 1 146 ? 5.073 9.915 9.329 1.00 86.62 146 GLU A O 1
ATOM 1113 N N . GLU A 1 147 ? 4.358 7.965 8.489 1.00 86.69 147 GLU A N 1
ATOM 1114 C CA . GLU A 1 147 ? 3.314 8.546 7.650 1.00 86.69 147 GLU A CA 1
ATOM 1115 C C . GLU A 1 147 ? 2.011 8.838 8.393 1.00 86.69 147 GLU A C 1
ATOM 1117 O O . GLU A 1 147 ? 1.290 9.730 7.956 1.00 86.69 147 GLU A O 1
ATOM 1122 N N . LEU A 1 148 ? 1.679 8.106 9.469 1.00 88.12 148 LEU A N 1
ATOM 1123 C CA . LEU A 1 148 ? 0.417 8.300 10.204 1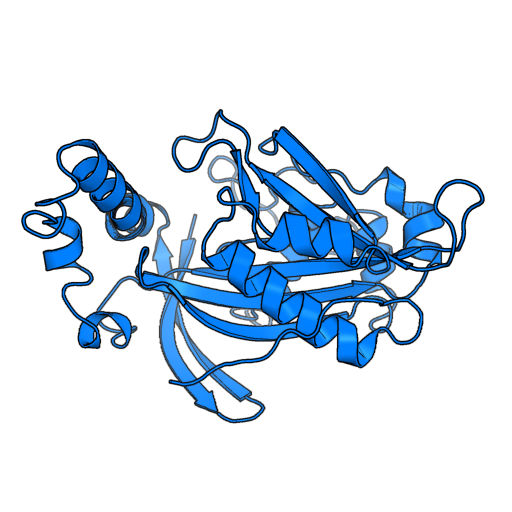.00 88.12 148 LEU A CA 1
ATOM 1124 C C . LEU A 1 148 ? 0.576 9.035 11.533 1.00 88.12 148 LEU A C 1
ATOM 1126 O O . LEU A 1 148 ? -0.395 9.631 11.993 1.00 88.12 148 LEU A O 1
ATOM 1130 N N . PHE A 1 149 ? 1.747 8.973 12.171 1.00 87.94 149 PHE A N 1
ATOM 1131 C CA . PHE A 1 149 ? 1.966 9.558 13.502 1.00 87.94 149 PHE A CA 1
ATOM 1132 C C . PHE A 1 149 ? 2.952 10.733 13.490 1.00 87.94 149 PHE A C 1
ATOM 1134 O O . PHE A 1 149 ? 3.473 11.119 14.538 1.00 87.94 149 PHE A O 1
ATOM 1141 N N . GLY A 1 150 ? 3.171 11.320 12.305 1.00 68.19 150 GLY A N 1
ATOM 1142 C CA . GLY A 1 150 ? 3.813 12.624 12.137 1.00 68.19 150 GLY A CA 1
ATOM 1143 C C . GLY A 1 150 ? 5.271 12.673 12.582 1.00 68.19 150 GLY A C 1
ATOM 1144 O O . GLY A 1 150 ? 5.753 13.724 13.008 1.00 68.19 150 GLY A O 1
ATOM 1145 N N . ARG A 1 151 ? 5.982 11.543 12.535 1.00 68.62 151 ARG A N 1
ATOM 1146 C CA . ARG A 1 151 ? 7.406 11.526 12.849 1.00 68.62 151 ARG A CA 1
ATOM 1147 C C . ARG A 1 151 ? 8.204 11.968 11.625 1.00 68.62 151 ARG A C 1
ATOM 1149 O O . ARG A 1 151 ? 7.991 11.457 10.530 1.00 68.62 151 ARG A O 1
ATOM 1156 N N . ASP A 1 152 ? 9.142 12.895 11.823 1.00 58.50 152 ASP A N 1
ATOM 1157 C CA . ASP A 1 152 ? 10.136 13.239 10.800 1.00 58.50 152 ASP A CA 1
ATOM 1158 C C . ASP A 1 152 ? 10.808 11.956 10.293 1.00 58.50 152 ASP A C 1
ATOM 1160 O O . ASP A 1 152 ? 11.203 11.133 11.128 1.00 58.50 152 ASP A O 1
ATOM 1164 N N . ASP A 1 153 ? 10.920 11.812 8.961 1.00 55.00 153 ASP A N 1
ATOM 1165 C CA . ASP A 1 153 ? 11.476 10.642 8.262 1.00 55.00 153 ASP A CA 1
ATOM 1166 C C . ASP A 1 153 ? 12.561 9.973 9.099 1.00 55.00 153 ASP A C 1
ATOM 1168 O O . ASP A 1 153 ? 13.659 10.518 9.291 1.00 55.00 153 ASP A O 1
ATOM 1172 N N . ILE A 1 154 ? 12.263 8.773 9.599 1.00 52.59 154 ILE A N 1
ATOM 1173 C CA . ILE A 1 154 ? 13.208 8.031 10.431 1.00 52.59 154 ILE A CA 1
ATOM 1174 C C . ILE A 1 154 ? 14.429 7.628 9.580 1.00 52.59 154 ILE A C 1
ATOM 1176 O O . ILE A 1 154 ? 15.483 7.309 10.139 1.00 52.59 154 ILE A O 1
ATOM 1180 N N . ASP A 1 155 ? 14.318 7.743 8.247 1.00 45.75 155 ASP A N 1
ATOM 1181 C CA . ASP A 1 155 ? 15.337 7.377 7.271 1.00 45.75 155 ASP A CA 1
ATOM 1182 C C . ASP A 1 155 ? 15.548 8.411 6.138 1.00 45.75 155 ASP A C 1
ATOM 1184 O O . ASP A 1 155 ? 15.589 8.077 4.952 1.00 45.75 155 ASP A O 1
ATOM 1188 N N . ASN A 1 156 ? 15.702 9.701 6.467 1.00 39.25 156 ASN A N 1
ATOM 1189 C CA . ASN A 1 156 ? 15.974 10.704 5.434 1.00 39.25 156 ASN A CA 1
ATOM 1190 C C . ASN A 1 156 ? 17.422 10.677 4.906 1.00 39.25 156 ASN A C 1
ATOM 1192 O O . ASN A 1 156 ? 18.400 10.625 5.651 1.00 39.25 156 ASN A O 1
ATOM 1196 N N . THR A 1 157 ? 17.562 10.849 3.589 1.00 41.88 157 THR A N 1
ATOM 1197 C CA . THR A 1 157 ? 18.821 10.754 2.813 1.00 41.88 157 THR A CA 1
ATOM 1198 C C . THR A 1 157 ? 19.819 11.901 3.086 1.00 41.88 157 THR A C 1
ATOM 1200 O O . THR A 1 157 ? 20.912 11.921 2.521 1.00 41.88 157 THR A O 1
ATOM 1203 N N . PHE A 1 158 ? 19.473 12.846 3.963 1.00 37.03 158 PHE A N 1
ATOM 1204 C CA . PHE A 1 158 ? 20.304 13.995 4.350 1.00 37.03 158 PHE A CA 1
ATOM 1205 C C . PHE A 1 158 ? 20.800 13.956 5.804 1.00 37.03 158 PHE A C 1
ATOM 1207 O O . PHE A 1 158 ? 21.556 14.838 6.214 1.00 37.03 158 PHE A O 1
ATOM 1214 N N . GLY A 1 159 ? 20.423 12.938 6.582 1.00 39.34 159 GLY A N 1
ATOM 1215 C CA . GLY A 1 159 ? 20.925 12.722 7.935 1.00 39.34 159 GLY A CA 1
ATOM 1216 C C . GLY A 1 159 ? 21.578 11.354 8.049 1.00 39.34 159 GLY A C 1
ATOM 1217 O O . GLY A 1 159 ? 21.004 10.362 7.620 1.00 39.34 159 GLY A O 1
ATOM 1218 N N . ASP A 1 160 ? 22.775 11.284 8.637 1.00 40.38 160 ASP A N 1
ATOM 1219 C CA . ASP A 1 160 ? 23.376 10.003 9.013 1.00 40.38 160 ASP A CA 1
ATOM 1220 C C . ASP A 1 160 ? 22.346 9.158 9.776 1.00 40.38 160 ASP A C 1
ATOM 1222 O O . ASP A 1 160 ? 21.809 9.612 10.796 1.00 40.38 160 ASP A O 1
ATOM 1226 N N . GLN A 1 161 ? 22.107 7.936 9.296 1.00 50.41 161 GLN A N 1
ATOM 1227 C CA . GLN A 1 161 ? 21.320 6.893 9.950 1.00 50.41 161 GLN A CA 1
ATOM 1228 C C . GLN A 1 161 ? 22.008 6.545 11.285 1.00 50.41 161 GLN A C 1
ATOM 1230 O O . GLN A 1 161 ? 22.841 5.649 11.387 1.00 50.41 161 GLN A O 1
ATOM 1235 N N . ARG A 1 162 ? 21.757 7.363 12.314 1.00 56.00 162 ARG A N 1
ATOM 1236 C CA . ARG A 1 162 ? 22.500 7.365 13.588 1.00 56.00 162 ARG A CA 1
ATOM 1237 C C . ARG A 1 162 ? 21.895 6.456 14.655 1.00 56.00 162 ARG A C 1
ATOM 1239 O O . ARG A 1 162 ? 22.444 6.370 15.752 1.00 56.00 162 ARG A O 1
ATOM 1246 N N . SER A 1 163 ? 20.760 5.810 14.382 1.00 65.81 163 SER A N 1
ATOM 1247 C CA . SER A 1 163 ? 20.050 5.001 15.375 1.00 65.81 163 SER A CA 1
ATOM 1248 C C . SER A 1 163 ? 20.184 3.508 15.092 1.00 65.81 163 SER A C 1
ATOM 1250 O O . SER A 1 163 ? 19.819 3.034 14.022 1.00 65.81 163 SER A O 1
ATOM 1252 N N . ALA A 1 164 ? 20.684 2.770 16.086 1.00 73.50 164 ALA A N 1
ATOM 1253 C CA . ALA A 1 164 ? 20.803 1.315 16.021 1.00 73.50 164 ALA A CA 1
ATOM 1254 C C . ALA A 1 164 ? 19.437 0.600 16.035 1.00 73.50 164 ALA A C 1
ATOM 1256 O O . ALA A 1 164 ? 19.313 -0.479 15.471 1.00 73.50 164 ALA A O 1
ATOM 1257 N N . ASP A 1 165 ? 18.425 1.207 16.662 1.00 78.62 165 ASP A N 1
ATOM 1258 C CA . ASP A 1 165 ? 17.048 0.710 16.690 1.00 78.62 165 ASP A CA 1
ATOM 1259 C C . ASP A 1 165 ? 16.073 1.896 16.573 1.00 78.62 165 ASP A C 1
ATOM 1261 O O . ASP A 1 165 ? 15.718 2.535 17.574 1.00 78.62 165 ASP A O 1
ATOM 1265 N N . PRO A 1 166 ? 15.664 2.250 15.343 1.00 77.88 166 PRO A N 1
ATOM 1266 C CA . PRO A 1 166 ? 14.772 3.380 15.121 1.00 77.88 166 PRO A CA 1
ATOM 1267 C C . PRO A 1 166 ? 13.349 3.172 15.674 1.00 77.88 166 PRO A C 1
ATOM 1269 O O . PRO A 1 166 ? 12.676 4.158 16.002 1.00 77.88 166 PRO A O 1
ATOM 1272 N N . MET A 1 167 ? 12.948 1.906 15.852 1.00 86.00 167 MET A N 1
ATOM 1273 C CA . MET A 1 167 ? 11.652 1.470 16.387 1.00 86.00 167 MET A CA 1
ATOM 1274 C C . MET A 1 167 ? 11.706 1.142 17.891 1.00 86.00 167 MET A C 1
ATOM 1276 O O . MET A 1 167 ? 10.754 0.581 18.435 1.00 86.00 167 MET A O 1
ATOM 1280 N N . HIS A 1 168 ? 12.789 1.515 18.586 1.00 87.44 168 HIS A N 1
ATOM 1281 C CA . HIS A 1 168 ? 12.922 1.304 20.026 1.00 87.44 168 HIS A CA 1
ATOM 1282 C C . HIS A 1 168 ? 11.749 1.950 20.798 1.00 87.44 168 HIS A C 1
ATOM 1284 O O . HIS A 1 168 ? 11.423 3.110 20.527 1.00 87.44 168 HIS A O 1
ATOM 1290 N N . PRO A 1 169 ? 11.159 1.300 21.826 1.00 88.00 169 PRO A N 1
ATOM 1291 C CA . PRO A 1 169 ? 9.957 1.797 22.514 1.00 88.00 169 PRO A CA 1
ATOM 1292 C C . PRO A 1 169 ? 10.038 3.227 23.073 1.00 88.00 169 PRO A C 1
ATOM 1294 O O . PRO A 1 169 ? 9.034 3.938 23.120 1.00 88.00 169 PRO A O 1
ATOM 1297 N N . SER A 1 170 ? 11.231 3.674 23.485 1.00 88.38 170 SER A N 1
ATOM 1298 C CA . SER A 1 170 ? 11.453 5.048 23.972 1.00 88.38 170 SER A CA 1
ATOM 1299 C C . SER A 1 170 ? 11.460 6.113 22.871 1.00 88.38 170 SER A C 1
ATOM 1301 O O . SER A 1 170 ? 11.476 7.303 23.175 1.00 88.38 170 SER A O 1
ATOM 1303 N N . ARG A 1 171 ? 11.504 5.692 21.606 1.00 87.06 171 ARG A N 1
ATOM 1304 C CA . ARG A 1 171 ? 11.535 6.552 20.422 1.00 87.06 171 ARG A CA 1
ATOM 1305 C C . ARG A 1 171 ? 10.209 6.568 19.667 1.00 87.06 171 ARG A C 1
ATOM 1307 O O . ARG A 1 171 ? 10.014 7.493 18.890 1.00 87.06 171 ARG A O 1
ATOM 1314 N N . LEU A 1 172 ? 9.357 5.563 19.880 1.00 91.06 172 LEU A N 1
ATOM 1315 C CA . LEU A 1 172 ? 8.036 5.481 19.262 1.00 91.06 172 LEU A CA 1
ATOM 1316 C C . LEU A 1 172 ? 7.138 6.627 19.726 1.00 91.06 172 LEU A C 1
ATOM 1318 O O . LEU A 1 172 ? 7.173 7.004 20.906 1.00 91.06 172 LEU A O 1
ATOM 1322 N N . SER A 1 173 ? 6.299 7.112 18.817 1.00 92.06 173 SER A N 1
ATOM 1323 C CA . SER A 1 173 ? 5.131 7.930 19.119 1.00 92.06 173 SER A CA 1
ATOM 1324 C C . SER A 1 173 ? 4.240 7.236 20.158 1.00 92.06 173 SER A C 1
ATOM 1326 O O . SER A 1 173 ? 4.289 6.016 20.352 1.00 92.06 173 SER A O 1
ATOM 1328 N N . GLU A 1 174 ? 3.431 8.010 20.882 1.00 94.75 174 GLU A N 1
ATOM 1329 C CA . GLU A 1 174 ? 2.501 7.433 21.857 1.00 94.75 174 GLU A CA 1
ATOM 1330 C C . GLU A 1 174 ? 1.500 6.446 21.220 1.00 94.75 174 GLU A C 1
ATOM 1332 O O . GLU A 1 174 ? 1.386 5.336 21.754 1.00 94.75 174 GLU A O 1
ATOM 1337 N N . PRO A 1 175 ? 0.851 6.756 20.073 1.00 95.12 175 PRO A N 1
ATOM 1338 C CA . PRO A 1 175 ? -0.065 5.826 19.413 1.00 95.12 175 PRO A CA 1
ATOM 1339 C C . PRO A 1 175 ? 0.626 4.515 19.031 1.00 95.12 175 PRO A C 1
ATOM 1341 O O . PRO A 1 175 ? 0.096 3.432 19.280 1.00 95.12 175 PRO A O 1
ATOM 1344 N N . MET A 1 176 ? 1.842 4.592 18.486 1.00 94.94 176 MET A N 1
ATOM 1345 C CA . MET A 1 176 ? 2.573 3.403 18.063 1.00 94.94 176 MET A CA 1
ATOM 1346 C C . MET A 1 176 ? 3.063 2.561 19.239 1.00 94.94 176 MET A C 1
ATOM 1348 O O . MET A 1 176 ? 2.972 1.332 19.208 1.00 94.94 176 MET A O 1
ATOM 1352 N N . ARG A 1 177 ? 3.524 3.202 20.319 1.00 95.00 177 ARG A N 1
ATOM 1353 C CA . ARG A 1 177 ? 3.883 2.498 21.556 1.00 95.00 177 ARG A CA 1
ATOM 1354 C C . ARG A 1 177 ? 2.681 1.740 22.115 1.00 95.00 177 ARG A C 1
ATOM 1356 O O . ARG A 1 177 ? 2.812 0.562 22.435 1.00 95.00 177 ARG A O 1
ATOM 1363 N N . TRP A 1 178 ? 1.512 2.379 22.157 1.00 95.94 178 TRP A N 1
ATOM 1364 C CA . TRP A 1 178 ? 0.273 1.755 22.619 1.00 95.94 178 TRP A CA 1
ATOM 1365 C C . TRP A 1 178 ? -0.112 0.532 21.770 1.00 95.94 178 TRP A C 1
ATOM 1367 O O . TRP A 1 178 ? -0.504 -0.501 22.320 1.00 95.94 178 TRP A O 1
ATOM 1377 N N . LEU A 1 179 ? 0.053 0.602 20.444 1.00 96.12 179 LEU A N 1
ATOM 1378 C CA . LEU A 1 179 ? -0.184 -0.537 19.547 1.00 96.12 179 LEU A CA 1
ATOM 1379 C C . LEU A 1 179 ? 0.793 -1.697 19.805 1.00 96.12 179 LEU A C 1
ATOM 1381 O O . LEU A 1 179 ? 0.406 -2.858 19.709 1.00 96.12 179 LEU A O 1
ATOM 1385 N N . PHE A 1 180 ? 2.045 -1.400 20.162 1.00 92.81 180 PHE A N 1
ATOM 1386 C CA . PHE A 1 180 ? 3.091 -2.407 20.387 1.00 92.81 180 PHE A CA 1
ATOM 1387 C C . PHE A 1 180 ? 3.019 -3.077 21.762 1.00 92.81 180 PHE A C 1
ATOM 1389 O O . PHE A 1 180 ? 3.507 -4.196 21.923 1.00 92.81 180 PHE A O 1
ATOM 1396 N N . GLU A 1 181 ? 2.410 -2.426 22.752 1.00 94.00 181 GLU A N 1
ATOM 1397 C CA . GLU A 1 181 ? 2.240 -2.977 24.102 1.00 94.00 181 GLU A CA 1
ATOM 1398 C C . GLU A 1 181 ? 1.398 -4.258 24.133 1.00 94.00 181 GLU A C 1
ATOM 1400 O O . GLU A 1 181 ? 1.575 -5.089 25.025 1.00 94.00 181 GLU A O 1
ATOM 1405 N N . ASN A 1 182 ? 0.488 -4.437 23.170 1.00 93.12 182 ASN A N 1
ATOM 1406 C CA . ASN A 1 182 ? -0.299 -5.654 23.046 1.00 93.12 182 ASN A CA 1
ATOM 1407 C C . ASN A 1 182 ? -0.438 -6.064 21.569 1.00 93.12 182 ASN A C 1
ATOM 1409 O O . ASN A 1 182 ? -1.095 -5.353 20.806 1.00 93.12 182 ASN A O 1
ATOM 1413 N N . PRO A 1 183 ? 0.084 -7.239 21.164 1.00 89.44 183 PRO A N 1
ATOM 1414 C CA . PRO A 1 183 ? 0.063 -7.683 19.771 1.00 89.44 183 PRO A CA 1
ATOM 1415 C C . PRO A 1 183 ? -1.347 -7.882 19.196 1.00 89.44 183 PRO A C 1
ATOM 1417 O O . PRO A 1 183 ? -1.488 -7.971 17.982 1.00 89.44 183 PRO A O 1
ATOM 1420 N N . THR A 1 184 ? -2.396 -7.951 20.024 1.00 93.00 184 THR A N 1
ATOM 1421 C CA . THR A 1 184 ? -3.782 -8.051 19.539 1.00 93.00 184 THR A CA 1
ATOM 1422 C C . THR A 1 184 ? -4.375 -6.709 19.108 1.00 93.00 184 THR A C 1
ATOM 1424 O O . THR A 1 184 ? -5.453 -6.701 18.528 1.00 93.00 184 THR A O 1
ATOM 1427 N N . ARG A 1 185 ? -3.719 -5.578 19.410 1.00 95.31 185 ARG A N 1
ATOM 1428 C CA . ARG A 1 185 ? -4.218 -4.228 19.082 1.00 95.31 185 ARG A CA 1
ATOM 1429 C C . ARG A 1 185 ? -4.004 -3.842 17.621 1.00 95.31 185 ARG A C 1
ATOM 1431 O O . ARG A 1 185 ? -4.699 -2.964 17.122 1.00 95.31 185 ARG A O 1
ATOM 1438 N N . LEU A 1 186 ? -3.048 -4.482 16.951 1.00 96.50 186 LEU A N 1
ATOM 1439 C CA . LEU A 1 186 ? -2.688 -4.198 15.570 1.00 96.50 186 LEU A CA 1
ATOM 1440 C C . LEU A 1 186 ? -2.700 -5.486 14.754 1.00 96.50 186 LEU A C 1
ATOM 1442 O O . LEU A 1 186 ? -1.838 -6.351 14.910 1.00 96.50 186 LEU A O 1
ATOM 1446 N N . ARG A 1 187 ? -3.649 -5.586 13.829 1.00 96.75 187 ARG A N 1
ATOM 1447 C CA . ARG A 1 187 ? -3.696 -6.661 12.843 1.00 96.75 187 ARG A CA 1
ATOM 1448 C C . ARG A 1 187 ? -3.122 -6.156 11.527 1.00 96.75 187 ARG A C 1
ATOM 1450 O O . ARG A 1 187 ? -3.550 -5.126 11.023 1.00 96.75 187 ARG A O 1
ATOM 1457 N N . MET A 1 188 ? -2.179 -6.900 10.958 1.00 96.19 188 MET A N 1
ATOM 1458 C CA . MET A 1 188 ? -1.608 -6.616 9.640 1.00 96.19 188 MET A CA 1
ATOM 1459 C C . MET A 1 188 ? -1.687 -7.879 8.793 1.00 96.19 188 MET A C 1
ATOM 1461 O O . MET A 1 188 ? -1.165 -8.922 9.189 1.00 96.19 188 MET A O 1
ATOM 1465 N N . GLU A 1 189 ? -2.328 -7.796 7.634 1.00 96.19 189 GLU A N 1
ATOM 1466 C CA . GLU A 1 189 ? -2.471 -8.921 6.714 1.00 96.19 189 GLU A CA 1
ATOM 1467 C C . GLU A 1 189 ? -1.989 -8.545 5.320 1.00 96.19 189 GLU A C 1
ATOM 1469 O O . GLU A 1 189 ? -2.355 -7.497 4.801 1.00 96.19 189 GLU A O 1
ATOM 1474 N N . CYS A 1 190 ? -1.211 -9.426 4.694 1.00 95.75 190 CYS A N 1
ATOM 1475 C CA . CYS A 1 190 ? -0.967 -9.358 3.258 1.00 95.75 190 CYS A CA 1
ATOM 1476 C C . CYS A 1 190 ? -2.226 -9.862 2.542 1.00 95.75 190 CYS A C 1
ATOM 1478 O O . CYS A 1 190 ? -2.599 -11.028 2.687 1.00 95.75 190 CYS A O 1
ATOM 1480 N N . THR A 1 191 ? -2.894 -8.979 1.807 1.00 95.62 191 THR A N 1
ATOM 1481 C CA . THR A 1 191 ? -4.124 -9.275 1.062 1.00 95.62 191 THR A CA 1
ATOM 1482 C C . THR A 1 191 ? -3.846 -9.597 -0.402 1.00 95.62 191 THR A C 1
ATOM 1484 O O . THR A 1 191 ? -4.685 -10.211 -1.060 1.00 95.62 191 THR A O 1
ATOM 1487 N N . GLY A 1 192 ? -2.659 -9.255 -0.908 1.00 94.31 192 GLY A N 1
ATOM 1488 C CA . GLY A 1 192 ? -2.239 -9.618 -2.252 1.00 94.31 192 GLY A CA 1
ATOM 1489 C C . GLY A 1 192 ? -0.773 -9.318 -2.539 1.00 94.31 192 GLY A C 1
ATOM 1490 O O . GLY A 1 192 ? -0.122 -8.526 -1.862 1.00 94.31 192 GLY A O 1
ATOM 1491 N N . PHE A 1 193 ? -0.272 -9.946 -3.596 1.00 95.50 193 PHE A N 1
ATOM 1492 C CA . PHE A 1 193 ? 1.032 -9.662 -4.180 1.00 95.50 193 PHE A CA 1
ATOM 1493 C C . PHE A 1 193 ? 0.873 -9.488 -5.686 1.00 95.50 193 PHE A C 1
ATOM 1495 O O . PHE A 1 193 ? 0.132 -10.245 -6.318 1.00 95.50 193 PHE A O 1
ATOM 1502 N N . GLY A 1 194 ? 1.570 -8.510 -6.256 1.00 94.88 194 GLY A N 1
ATOM 1503 C CA . GLY A 1 194 ? 1.507 -8.227 -7.682 1.00 94.88 194 GLY A CA 1
ATOM 1504 C C . GLY A 1 194 ? 2.805 -7.663 -8.236 1.00 94.88 194 GLY A C 1
ATOM 1505 O O . GLY A 1 194 ? 3.654 -7.158 -7.504 1.00 94.88 194 GLY A O 1
ATOM 1506 N N . LEU A 1 195 ? 2.933 -7.753 -9.558 1.00 96.06 195 LEU A N 1
ATOM 1507 C CA . LEU A 1 195 ? 3.966 -7.074 -10.328 1.00 96.06 195 LEU A CA 1
ATOM 1508 C C . LEU A 1 195 ? 3.285 -5.982 -11.147 1.00 96.06 195 LEU A C 1
ATOM 1510 O O . LEU A 1 195 ? 2.395 -6.259 -11.952 1.00 96.06 195 LEU A O 1
ATOM 1514 N N . ASN A 1 196 ? 3.680 -4.738 -10.915 1.00 94.12 196 ASN A N 1
ATOM 1515 C CA . ASN A 1 196 ? 3.113 -3.579 -11.577 1.00 94.12 196 ASN A CA 1
ATOM 1516 C C . ASN A 1 196 ? 3.602 -3.532 -13.030 1.00 94.12 196 ASN A C 1
ATOM 1518 O O . ASN A 1 196 ? 4.798 -3.427 -13.287 1.00 94.12 196 ASN A O 1
ATOM 1522 N N . LEU A 1 197 ? 2.684 -3.608 -13.995 1.00 93.31 197 LEU A N 1
ATOM 1523 C CA . LEU A 1 197 ? 3.043 -3.602 -15.417 1.00 93.31 197 LEU A CA 1
ATOM 1524 C C . LEU A 1 197 ? 3.502 -2.228 -15.916 1.00 93.31 197 LEU A C 1
ATOM 1526 O O . LEU A 1 197 ? 4.147 -2.155 -16.960 1.00 93.31 197 LEU A O 1
ATOM 1530 N N . LEU A 1 198 ? 3.177 -1.141 -15.213 1.00 90.81 198 LEU A N 1
ATOM 1531 C CA . LEU A 1 198 ? 3.621 0.200 -15.591 1.00 90.81 198 LEU A CA 1
ATOM 1532 C C . LEU A 1 198 ? 5.061 0.445 -15.136 1.00 90.81 198 LEU A C 1
ATOM 1534 O O . LEU A 1 198 ? 5.893 0.793 -15.968 1.00 90.81 198 LEU A O 1
ATOM 1538 N N . SER A 1 199 ? 5.358 0.196 -13.859 1.00 89.81 199 SER A N 1
ATOM 1539 C CA . SER A 1 199 ? 6.664 0.491 -13.250 1.00 89.81 199 SER A CA 1
ATOM 1540 C C . SER A 1 199 ? 7.629 -0.699 -13.188 1.00 89.81 199 SER A C 1
ATOM 1542 O O . SER A 1 199 ? 8.824 -0.518 -12.989 1.00 89.81 199 SER A O 1
ATOM 1544 N N . GLY A 1 200 ? 7.143 -1.935 -13.332 1.00 92.94 200 GLY A N 1
ATOM 1545 C CA . GLY A 1 200 ? 7.930 -3.161 -13.133 1.00 92.94 200 GLY A CA 1
ATOM 1546 C C . GLY A 1 200 ? 8.190 -3.527 -11.671 1.00 92.94 200 GLY A C 1
ATOM 1547 O O . GLY A 1 200 ? 8.883 -4.527 -11.414 1.00 92.94 200 GLY A O 1
ATOM 1548 N N . ASN A 1 201 ? 7.644 -2.740 -10.741 1.00 95.25 201 ASN A N 1
ATOM 1549 C CA . ASN A 1 201 ? 7.800 -2.902 -9.301 1.00 95.25 201 ASN A CA 1
ATOM 1550 C C . ASN A 1 201 ? 7.011 -4.101 -8.781 1.00 95.25 201 ASN A C 1
ATOM 1552 O O . ASN A 1 201 ? 6.040 -4.544 -9.397 1.00 95.25 201 ASN A O 1
ATOM 1556 N N . PHE A 1 202 ? 7.428 -4.626 -7.633 1.00 96.56 202 PHE A N 1
ATOM 1557 C CA . PHE A 1 202 ? 6.608 -5.562 -6.872 1.00 96.56 202 PHE A CA 1
ATOM 1558 C C . PHE A 1 202 ? 5.797 -4.805 -5.820 1.00 96.56 202 PHE A C 1
ATOM 1560 O O . PHE A 1 202 ? 6.294 -3.853 -5.224 1.00 96.56 202 PHE A O 1
ATOM 1567 N N . GLU A 1 203 ? 4.579 -5.260 -5.555 1.00 96.75 203 GLU A N 1
ATOM 1568 C CA . GLU A 1 203 ? 3.666 -4.609 -4.616 1.00 96.75 203 GLU A CA 1
ATOM 1569 C C . GLU A 1 203 ? 3.091 -5.645 -3.646 1.00 96.75 203 GLU A C 1
ATOM 1571 O O . GLU A 1 203 ? 2.566 -6.681 -4.069 1.00 96.75 203 GLU A O 1
ATOM 1576 N N . PHE A 1 204 ? 3.172 -5.363 -2.344 1.00 97.12 204 PHE A N 1
ATOM 1577 C CA . PHE A 1 204 ? 2.503 -6.136 -1.295 1.00 97.12 204 PHE A CA 1
ATOM 1578 C C . PHE A 1 204 ? 1.276 -5.376 -0.792 1.00 97.12 204 PHE A C 1
ATOM 1580 O O . PHE A 1 204 ? 1.354 -4.606 0.171 1.00 97.12 204 PHE A O 1
ATOM 1587 N N . ALA A 1 205 ? 0.134 -5.615 -1.436 1.00 97.38 205 ALA A N 1
ATOM 1588 C CA . ALA A 1 205 ? -1.150 -5.108 -0.974 1.00 97.38 205 ALA A CA 1
ATOM 1589 C C . ALA A 1 205 ? -1.467 -5.692 0.403 1.00 97.38 205 ALA A C 1
ATOM 1591 O O . ALA A 1 205 ? -1.415 -6.908 0.609 1.00 97.38 205 ALA A O 1
ATOM 1592 N N . SER A 1 206 ? -1.771 -4.813 1.349 1.00 98.00 206 SER A N 1
ATOM 1593 C CA . SER A 1 206 ? -1.972 -5.180 2.743 1.00 98.00 206 SER A CA 1
ATOM 1594 C C . SER A 1 206 ? -3.214 -4.513 3.336 1.00 98.00 206 SER A C 1
ATOM 1596 O O . SER A 1 206 ? -3.752 -3.541 2.805 1.00 98.00 206 SER A O 1
ATOM 1598 N N . LEU A 1 207 ? -3.678 -5.047 4.459 1.00 98.44 207 LEU A N 1
ATOM 1599 C CA . LEU A 1 207 ? -4.727 -4.474 5.292 1.00 98.44 207 LEU A CA 1
ATOM 1600 C C . LEU A 1 207 ? -4.179 -4.312 6.708 1.00 98.44 207 LEU A C 1
ATOM 1602 O O . LEU A 1 207 ? -3.654 -5.267 7.285 1.00 98.44 207 LEU A O 1
ATOM 1606 N N . ILE A 1 208 ? -4.325 -3.113 7.259 1.00 98.44 208 ILE A N 1
ATOM 1607 C CA . ILE A 1 208 ? -4.057 -2.813 8.661 1.00 98.44 208 ILE A CA 1
ATOM 1608 C C . ILE A 1 208 ? -5.397 -2.567 9.343 1.00 98.44 208 ILE A C 1
ATOM 1610 O O . ILE A 1 208 ? -6.176 -1.738 8.877 1.00 98.44 208 ILE A O 1
ATOM 1614 N N . VAL A 1 209 ? -5.658 -3.284 10.435 1.00 98.38 209 VAL A N 1
ATOM 1615 C CA . VAL A 1 209 ? -6.870 -3.120 11.242 1.00 98.38 209 VAL A CA 1
ATOM 1616 C C . VAL A 1 209 ? -6.501 -2.858 12.695 1.00 98.38 209 VAL A C 1
ATOM 1618 O O . VAL A 1 209 ? -5.715 -3.600 13.290 1.00 98.38 209 VAL A O 1
ATOM 1621 N N . ILE A 1 210 ? -7.095 -1.810 13.258 1.00 98.25 210 ILE A N 1
ATOM 1622 C CA . ILE A 1 210 ? -7.074 -1.507 14.690 1.00 98.25 210 ILE A CA 1
ATOM 1623 C C . ILE A 1 210 ? -8.515 -1.641 15.187 1.00 98.25 210 ILE A C 1
ATOM 1625 O O . ILE A 1 210 ? -9.339 -0.766 14.935 1.00 98.25 210 ILE A O 1
ATOM 1629 N N . ASP A 1 211 ? -8.829 -2.761 15.840 1.00 97.06 211 ASP A N 1
ATOM 1630 C CA . ASP A 1 211 ? -10.200 -3.107 16.260 1.00 97.06 211 ASP A CA 1
ATOM 1631 C C . ASP A 1 211 ? -10.639 -2.423 17.562 1.00 97.06 211 ASP A C 1
ATOM 1633 O O . ASP A 1 211 ? -11.831 -2.326 17.855 1.00 97.06 211 ASP A O 1
ATOM 1637 N N . ASP A 1 212 ? -9.679 -1.967 18.361 1.00 96.38 212 ASP A N 1
ATOM 1638 C CA . ASP A 1 212 ? -9.942 -1.354 19.655 1.00 96.38 212 ASP A CA 1
ATOM 1639 C C . ASP A 1 212 ? -10.315 0.127 19.482 1.00 96.38 212 ASP A C 1
ATOM 1641 O O . ASP A 1 212 ? -9.473 0.973 19.169 1.00 96.38 212 ASP A O 1
ATOM 1645 N N . GLU A 1 213 ? -11.595 0.436 19.703 1.00 95.62 213 GLU A N 1
ATOM 1646 C CA . GLU A 1 213 ? -12.156 1.787 19.600 1.00 95.62 213 GLU A CA 1
ATOM 1647 C C . GLU A 1 213 ? -11.465 2.806 20.515 1.00 95.62 213 GLU A C 1
ATOM 1649 O O . GLU A 1 213 ? -11.474 4.007 20.219 1.00 95.62 213 GLU A O 1
ATOM 1654 N N . GLU A 1 214 ? -10.845 2.348 21.611 1.00 96.38 214 GLU A N 1
ATOM 1655 C CA . GLU A 1 214 ? -10.087 3.209 22.514 1.00 96.38 214 GLU A CA 1
ATOM 1656 C C . GLU A 1 214 ? -8.960 3.934 21.773 1.00 96.38 214 GLU A C 1
ATOM 1658 O O . GLU A 1 214 ? -8.677 5.098 22.076 1.00 96.38 214 GLU A O 1
ATOM 1663 N N . PHE A 1 215 ? -8.366 3.288 20.762 1.00 97.25 215 PHE A N 1
ATOM 1664 C CA . PHE A 1 215 ? -7.336 3.901 19.938 1.00 97.25 215 PHE A CA 1
ATOM 1665 C C . PHE A 1 215 ? -7.851 5.176 19.275 1.00 97.25 215 PHE A C 1
ATOM 1667 O O . PHE A 1 215 ? -7.222 6.225 19.398 1.00 97.25 215 PHE A O 1
ATOM 1674 N N . TRP A 1 216 ? -9.008 5.124 18.608 1.00 95.19 216 TRP A N 1
ATOM 1675 C CA . TRP A 1 216 ? -9.531 6.299 17.911 1.00 95.19 216 TRP A CA 1
ATOM 1676 C C . TRP A 1 216 ? -9.908 7.413 18.885 1.00 95.19 216 TRP A C 1
ATOM 1678 O O . TRP A 1 216 ? -9.610 8.582 18.642 1.00 95.19 216 TRP A O 1
ATOM 1688 N N . SER A 1 217 ? -10.521 7.057 20.015 1.00 94.06 217 SER A N 1
ATOM 1689 C CA . SER A 1 217 ? -10.898 8.025 21.046 1.00 94.06 217 SER A CA 1
ATOM 1690 C C . SER A 1 217 ? -9.700 8.745 21.669 1.00 94.06 217 SER A C 1
ATOM 1692 O O . SER A 1 217 ? -9.823 9.920 22.009 1.00 94.06 217 SER A O 1
ATOM 1694 N N . ARG A 1 218 ? -8.556 8.068 21.829 1.00 95.88 218 ARG A N 1
ATOM 1695 C CA . ARG A 1 218 ? -7.344 8.651 22.431 1.00 95.88 218 ARG A CA 1
ATOM 1696 C C . ARG A 1 218 ? -6.424 9.319 21.416 1.00 95.88 218 ARG A C 1
ATOM 1698 O O . ARG A 1 218 ? -5.892 10.393 21.683 1.00 95.88 218 ARG A O 1
ATOM 1705 N N . TYR A 1 219 ? -6.237 8.676 20.270 1.00 95.69 219 TYR A N 1
ATOM 1706 C CA . TYR A 1 219 ? -5.156 8.964 19.331 1.00 95.69 219 TYR A CA 1
ATOM 1707 C C . TYR A 1 219 ? -5.639 9.373 17.943 1.00 95.69 219 TYR A C 1
ATOM 1709 O O . TYR A 1 219 ? -4.823 9.804 17.139 1.00 95.69 219 TYR A O 1
ATOM 1717 N N . GLY A 1 220 ? -6.944 9.323 17.651 1.00 90.81 220 GLY A N 1
ATOM 1718 C CA . GLY A 1 220 ? -7.476 9.703 16.336 1.00 90.81 220 GLY A CA 1
ATOM 1719 C C . GLY A 1 220 ? -7.133 11.140 15.922 1.00 90.81 220 GLY A C 1
ATOM 1720 O O . GLY A 1 220 ? -6.980 11.412 14.738 1.00 90.81 220 GLY A O 1
ATOM 1721 N N . GLY A 1 221 ? -6.953 12.049 16.889 1.00 88.62 221 GLY A N 1
ATOM 1722 C CA . GLY A 1 221 ? -6.493 13.422 16.642 1.00 88.62 221 GLY A CA 1
ATOM 1723 C C . GLY A 1 221 ? -4.984 13.576 16.419 1.00 88.62 221 GLY A C 1
ATOM 1724 O O . GLY A 1 221 ? -4.554 14.669 16.091 1.00 88.62 221 GLY A O 1
ATOM 1725 N N . GLN A 1 222 ? -4.195 12.517 16.621 1.00 89.44 222 GLN A N 1
ATOM 1726 C CA . GLN A 1 222 ? -2.758 12.466 16.314 1.00 89.44 222 GLN A CA 1
ATOM 1727 C C . GLN A 1 222 ? -2.487 11.765 14.973 1.00 89.44 222 GLN A C 1
ATOM 1729 O O . GLN A 1 222 ? -1.334 11.649 14.569 1.00 89.44 222 GLN A O 1
ATOM 1734 N N . VAL A 1 223 ? -3.534 11.254 14.308 1.00 87.06 223 VAL A N 1
ATOM 1735 C CA . VAL A 1 223 ? -3.422 10.667 12.973 1.00 87.06 223 VAL A CA 1
ATOM 1736 C C . VAL A 1 223 ? -3.343 11.802 11.962 1.00 87.06 223 VAL A C 1
ATOM 1738 O O . VAL A 1 223 ? -4.358 12.387 11.580 1.00 87.06 223 VAL A O 1
ATOM 1741 N N . GLU A 1 224 ? -2.128 12.108 11.533 1.00 75.56 224 GLU A N 1
ATOM 1742 C CA . GLU A 1 224 ? -1.826 13.181 10.594 1.00 75.56 224 GLU A CA 1
ATOM 1743 C C . GLU A 1 224 ? -0.932 12.617 9.492 1.00 75.56 224 GLU A C 1
ATOM 1745 O O . GLU A 1 224 ? 0.075 11.970 9.771 1.00 75.56 224 GLU A O 1
ATOM 1750 N N . ALA A 1 225 ? -1.310 12.840 8.231 1.00 65.75 225 ALA A N 1
ATOM 1751 C CA . ALA A 1 225 ? -0.455 12.462 7.115 1.00 65.75 225 ALA A CA 1
ATOM 1752 C C . ALA A 1 225 ? 0.744 13.416 7.044 1.00 65.75 225 ALA A C 1
ATOM 1754 O O . ALA A 1 225 ? 0.568 14.635 7.098 1.00 65.75 225 ALA A O 1
ATOM 1755 N N . ASN A 1 226 ? 1.953 12.867 6.915 1.00 61.81 226 ASN A N 1
ATOM 1756 C CA . ASN A 1 226 ? 3.183 13.659 6.926 1.00 61.81 226 ASN A CA 1
ATOM 1757 C C . ASN A 1 226 ? 3.232 14.709 5.782 1.00 61.81 226 ASN A C 1
ATOM 1759 O O . ASN A 1 226 ? 2.525 14.600 4.772 1.00 61.81 226 ASN A O 1
ATOM 1763 N N . TRP A 1 227 ? 4.061 15.744 5.965 1.00 48.97 227 TRP A N 1
ATOM 1764 C CA . TRP A 1 227 ? 4.083 17.060 5.288 1.00 48.97 227 TRP A CA 1
ATOM 1765 C C . TRP A 1 227 ? 4.157 17.088 3.738 1.00 48.97 227 TRP A C 1
ATOM 1767 O O . TRP A 1 227 ? 3.971 18.157 3.152 1.00 48.97 227 TRP A O 1
ATOM 1777 N N . GLU A 1 228 ? 4.371 15.958 3.050 1.00 50.84 228 GLU A N 1
ATOM 1778 C CA . GLU A 1 228 ? 4.283 15.845 1.576 1.00 50.84 228 GLU A CA 1
ATOM 1779 C C . GLU A 1 228 ? 2.861 15.544 1.051 1.00 50.84 228 GLU A C 1
ATOM 1781 O O . GLU A 1 228 ? 2.626 15.506 -0.166 1.00 50.84 228 GLU A O 1
ATOM 1786 N N . SER A 1 229 ? 1.889 15.339 1.940 1.00 52.06 229 SER A N 1
ATOM 1787 C CA . SER A 1 229 ? 0.487 15.086 1.595 1.00 52.06 229 SER A CA 1
ATOM 1788 C C . SER A 1 229 ? -0.323 16.388 1.501 1.00 52.06 229 SER A C 1
ATOM 1790 O O . SER A 1 229 ? -0.192 17.285 2.328 1.00 52.06 229 SER A O 1
ATOM 1792 N N . ALA A 1 230 ? -1.163 16.529 0.466 1.00 55.00 230 ALA A N 1
ATOM 1793 C CA . ALA A 1 230 ? -2.077 17.677 0.359 1.00 55.00 230 ALA A CA 1
ATOM 1794 C C . ALA A 1 230 ? -3.375 17.463 1.154 1.00 55.00 230 ALA A C 1
ATOM 1796 O O . ALA A 1 230 ? -4.094 18.428 1.410 1.00 55.00 230 ALA A O 1
ATOM 1797 N N . GLY A 1 231 ? -3.669 16.221 1.560 1.00 72.75 231 GLY A N 1
ATOM 1798 C CA . GLY A 1 231 ? -4.787 15.907 2.440 1.00 72.75 231 GLY A CA 1
ATOM 1799 C C . GLY A 1 231 ? -4.893 14.421 2.783 1.00 72.75 231 GLY A C 1
ATOM 1800 O O . GLY A 1 231 ? -4.615 13.549 1.958 1.00 72.75 231 GLY A O 1
ATOM 1801 N N . LEU A 1 232 ? -5.342 14.145 4.007 1.00 85.25 232 LEU A N 1
ATOM 1802 C CA . LEU A 1 232 ? -5.796 12.829 4.448 1.00 85.25 232 LEU A CA 1
ATOM 1803 C C . LEU A 1 232 ? -7.327 12.816 4.429 1.00 85.25 232 LEU A C 1
ATOM 1805 O O . LEU A 1 232 ? -7.972 13.615 5.110 1.00 85.25 232 LEU A O 1
ATOM 1809 N N . ARG A 1 233 ? -7.915 11.922 3.635 1.00 90.44 233 ARG A N 1
ATOM 1810 C CA . ARG A 1 233 ? -9.364 11.749 3.517 1.00 90.44 233 ARG A CA 1
ATOM 1811 C C . ARG A 1 233 ? -9.815 10.566 4.372 1.00 90.44 233 ARG A C 1
ATOM 1813 O O . ARG A 1 233 ? -9.154 9.529 4.419 1.00 90.44 233 ARG A O 1
ATOM 1820 N N . GLN A 1 234 ? -10.953 10.737 5.038 1.00 93.25 234 GLN A N 1
ATOM 1821 C CA . GLN A 1 234 ? -11.578 9.718 5.877 1.00 93.25 234 GLN A CA 1
ATOM 1822 C C . GLN A 1 234 ? -12.859 9.227 5.212 1.00 93.25 234 GLN A C 1
ATOM 1824 O O . GLN A 1 234 ? -13.716 10.037 4.86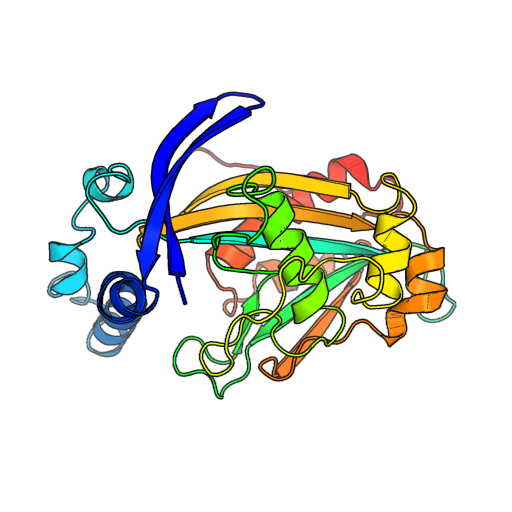3 1.00 93.25 234 GLN A O 1
ATOM 1829 N N . TYR A 1 235 ? -13.010 7.912 5.105 1.00 95.69 235 TYR A N 1
ATOM 1830 C CA . TYR A 1 235 ? -14.225 7.276 4.603 1.00 95.69 235 TYR A CA 1
ATOM 1831 C C . TYR A 1 235 ? -14.802 6.340 5.661 1.00 95.69 235 TYR A C 1
ATOM 1833 O O . TYR A 1 235 ? -14.056 5.717 6.415 1.00 95.69 235 TYR A O 1
ATOM 1841 N N . SER A 1 236 ? -16.128 6.248 5.735 1.00 96.75 236 SER A N 1
ATOM 1842 C CA . SER A 1 236 ? -16.787 5.249 6.577 1.00 96.75 236 SER A CA 1
ATOM 1843 C C . SER A 1 236 ? -16.893 3.929 5.823 1.00 96.75 236 SER A C 1
ATOM 1845 O O . SER A 1 236 ? -17.305 3.900 4.667 1.00 96.75 236 SER A O 1
ATOM 1847 N N . SER A 1 237 ? -16.578 2.825 6.492 1.00 97.62 237 SER A N 1
ATOM 1848 C CA . SER A 1 237 ? -16.835 1.471 5.975 1.00 97.62 237 SER A CA 1
ATOM 1849 C C . SER A 1 237 ? -18.322 1.086 5.949 1.00 97.62 237 SER A C 1
ATOM 1851 O O . SER A 1 237 ? -18.657 0.033 5.405 1.00 97.62 237 SER A O 1
ATOM 1853 N N . LEU A 1 238 ? -19.209 1.927 6.494 1.00 97.31 238 LEU A N 1
ATOM 1854 C CA . LEU A 1 238 ? -20.662 1.789 6.370 1.00 97.31 238 LEU A CA 1
ATOM 1855 C C . LEU A 1 238 ? -21.241 2.559 5.171 1.00 97.31 238 LEU A C 1
ATOM 1857 O O . LEU A 1 238 ? -22.383 2.313 4.788 1.00 97.31 238 LEU A O 1
ATOM 1861 N N . ASP A 1 239 ? -20.473 3.471 4.568 1.00 95.56 239 ASP A N 1
ATOM 1862 C CA . ASP A 1 239 ? -20.922 4.302 3.448 1.00 95.56 239 ASP A CA 1
ATOM 1863 C C . ASP A 1 239 ? -20.549 3.659 2.104 1.00 95.56 239 ASP A C 1
ATOM 1865 O O . ASP A 1 239 ? -19.577 4.024 1.436 1.00 95.56 239 ASP A O 1
ATOM 1869 N N . GLY A 1 240 ? -21.318 2.637 1.723 1.00 93.81 240 GLY A N 1
ATOM 1870 C CA . GLY A 1 240 ? -21.088 1.884 0.489 1.00 93.81 240 GLY A CA 1
ATOM 1871 C C . GLY A 1 240 ? -21.178 2.733 -0.785 1.00 93.81 240 GLY A C 1
ATOM 1872 O O . GLY A 1 240 ? -20.474 2.437 -1.754 1.00 93.81 240 GLY A O 1
ATOM 1873 N N . ASP A 1 241 ? -21.986 3.797 -0.782 1.00 94.12 241 ASP A N 1
ATOM 1874 C CA . ASP A 1 241 ? -22.153 4.689 -1.932 1.00 94.12 241 ASP A CA 1
ATOM 1875 C C . ASP A 1 241 ? -20.902 5.548 -2.134 1.00 94.12 241 ASP A C 1
ATOM 1877 O O . ASP A 1 241 ? -20.318 5.535 -3.224 1.00 94.12 241 ASP A O 1
ATOM 1881 N N . LEU A 1 242 ? -20.421 6.207 -1.072 1.00 94.12 242 LEU A N 1
ATOM 1882 C CA . LEU A 1 242 ? -19.206 7.019 -1.127 1.00 94.12 242 LEU A CA 1
ATOM 1883 C C . LEU A 1 242 ? -17.964 6.170 -1.431 1.00 94.12 242 LEU A C 1
ATOM 1885 O O . LEU A 1 242 ? -17.088 6.598 -2.184 1.00 94.12 242 LEU A O 1
ATOM 1889 N N . ILE A 1 243 ? -17.886 4.944 -0.903 1.00 96.00 243 ILE A N 1
ATOM 1890 C CA . ILE A 1 243 ? -16.819 4.003 -1.272 1.00 96.00 243 ILE A CA 1
ATOM 1891 C C . ILE A 1 243 ? -16.933 3.586 -2.740 1.00 96.00 243 ILE A C 1
ATOM 1893 O O . ILE A 1 243 ? -15.920 3.493 -3.436 1.00 96.00 243 ILE A O 1
ATOM 1897 N N . GLY A 1 244 ? -18.148 3.367 -3.241 1.00 94.38 244 GLY A N 1
ATOM 1898 C CA . GLY A 1 244 ? -18.382 3.082 -4.652 1.00 94.38 244 GLY A CA 1
ATOM 1899 C C . GLY A 1 244 ? -17.913 4.218 -5.565 1.00 94.38 244 GLY A C 1
ATOM 1900 O O . GLY A 1 244 ? -17.336 3.953 -6.620 1.00 94.38 244 GLY A O 1
ATOM 1901 N N . GLU A 1 245 ? -18.136 5.473 -5.173 1.00 94.44 245 GLU A N 1
ATOM 1902 C CA . GLU A 1 245 ? -17.600 6.650 -5.868 1.00 94.44 245 GLU A CA 1
ATOM 1903 C C . GLU A 1 245 ? -16.075 6.708 -5.797 1.00 94.44 245 GLU A C 1
ATOM 1905 O O . GLU A 1 245 ? -15.429 6.849 -6.834 1.00 94.44 245 GLU A O 1
ATOM 1910 N N . LEU A 1 246 ? -15.503 6.510 -4.606 1.00 94.69 246 LEU A N 1
ATOM 1911 C CA . LEU A 1 246 ? -14.060 6.496 -4.390 1.00 94.69 246 LEU A CA 1
ATOM 1912 C C . LEU A 1 246 ? -13.356 5.469 -5.280 1.00 94.69 246 LEU A C 1
ATOM 1914 O O . LEU A 1 246 ? -12.354 5.792 -5.905 1.00 94.69 246 LEU A O 1
ATOM 1918 N N . VAL A 1 247 ? -13.878 4.245 -5.373 1.00 94.88 247 VAL A N 1
ATOM 1919 C CA . VAL A 1 247 ? -13.309 3.174 -6.214 1.00 94.88 247 VAL A CA 1
ATOM 1920 C C . VAL A 1 247 ? -13.290 3.548 -7.701 1.00 94.88 247 VAL A C 1
ATOM 1922 O O . VAL A 1 247 ? -12.425 3.082 -8.439 1.00 94.88 247 VAL A O 1
ATOM 1925 N N . ARG A 1 248 ? -14.235 4.379 -8.156 1.00 93.62 248 ARG A N 1
ATOM 1926 C CA . ARG A 1 248 ? -14.339 4.825 -9.554 1.00 93.62 248 ARG A CA 1
ATOM 1927 C C . ARG A 1 248 ? -13.526 6.084 -9.856 1.00 93.62 248 ARG A C 1
ATOM 1929 O O . ARG A 1 248 ? -13.511 6.514 -11.009 1.00 93.62 248 ARG A O 1
ATOM 1936 N N . ASP A 1 249 ? -12.883 6.680 -8.856 1.00 93.75 249 ASP A N 1
ATOM 1937 C CA . ASP A 1 249 ? -12.084 7.884 -9.050 1.00 93.75 249 ASP A CA 1
ATOM 1938 C C . ASP A 1 249 ? -10.877 7.588 -9.960 1.00 93.75 249 ASP A C 1
ATOM 1940 O O . ASP A 1 249 ? -10.122 6.638 -9.762 1.00 93.75 249 ASP A O 1
ATOM 1944 N N . VAL A 1 250 ? -10.684 8.408 -10.988 1.00 91.25 250 VAL A N 1
ATOM 1945 C CA . VAL A 1 250 ? -9.580 8.251 -11.948 1.00 91.25 250 VAL A CA 1
ATOM 1946 C C . VAL A 1 250 ? -8.235 8.709 -11.380 1.00 91.25 250 VAL A C 1
ATOM 1948 O O . VAL A 1 250 ? -7.200 8.475 -11.999 1.00 91.25 250 VAL A O 1
ATOM 1951 N N . ALA A 1 251 ? -8.233 9.368 -10.219 1.00 91.25 251 ALA A N 1
ATOM 1952 C CA . ALA A 1 251 ? -7.032 9.872 -9.571 1.00 91.25 251 ALA A CA 1
ATOM 1953 C C . ALA A 1 251 ? -6.208 8.783 -8.865 1.00 91.25 251 ALA A C 1
ATOM 1955 O O . ALA A 1 251 ? -5.107 9.070 -8.399 1.00 91.25 251 ALA A O 1
ATOM 1956 N N . TRP A 1 252 ? -6.696 7.547 -8.751 1.00 93.00 252 TRP A N 1
ATOM 1957 C CA . TRP A 1 252 ? -5.943 6.478 -8.097 1.00 93.00 252 TRP A CA 1
ATOM 1958 C C . TRP A 1 252 ? -4.596 6.187 -8.761 1.00 93.00 252 TRP A C 1
ATOM 1960 O O . TRP A 1 252 ? -4.486 6.092 -9.984 1.00 93.00 252 TRP A O 1
ATOM 1970 N N . SER A 1 253 ? -3.571 5.953 -7.939 1.00 90.50 253 SER A N 1
ATOM 1971 C CA . SER A 1 253 ? -2.428 5.167 -8.394 1.00 90.50 253 SER A CA 1
ATOM 1972 C C . SER A 1 253 ? -2.850 3.712 -8.614 1.00 90.50 253 SER A C 1
ATOM 1974 O O . SER A 1 253 ? -3.773 3.208 -7.964 1.00 90.50 253 SER A O 1
ATOM 1976 N N . ASN A 1 254 ? -2.201 3.023 -9.553 1.00 90.62 254 ASN A N 1
ATOM 1977 C CA . ASN A 1 254 ? -2.633 1.685 -9.945 1.00 90.62 254 ASN A CA 1
ATOM 1978 C C . ASN A 1 254 ? -2.432 0.666 -8.813 1.00 90.62 254 ASN A C 1
ATOM 1980 O O . ASN A 1 254 ? -3.322 -0.141 -8.541 1.00 90.62 254 ASN A O 1
ATOM 1984 N N . GLU A 1 255 ? -1.311 0.749 -8.101 1.00 93.50 255 GLU A N 1
ATOM 1985 C CA . GLU A 1 255 ? -1.059 -0.041 -6.902 1.00 93.50 255 GLU A CA 1
ATOM 1986 C C . GLU A 1 255 ? -2.010 0.342 -5.757 1.00 93.50 255 GLU A C 1
ATOM 1988 O O . GLU A 1 255 ? -2.504 -0.537 -5.048 1.00 93.50 255 GLU A O 1
ATOM 1993 N N . GLY A 1 256 ? -2.326 1.635 -5.608 1.00 95.00 256 GLY A N 1
ATOM 1994 C CA . GLY A 1 256 ? -3.207 2.145 -4.560 1.00 95.00 256 GLY A CA 1
ATOM 1995 C C . GLY A 1 256 ? -4.636 1.625 -4.697 1.00 95.00 256 GLY A C 1
ATOM 1996 O O . GLY A 1 256 ? -5.191 1.111 -3.726 1.00 95.00 256 GLY A O 1
ATOM 1997 N N . LEU A 1 257 ? -5.203 1.677 -5.908 1.00 95.44 257 LEU A N 1
ATOM 1998 C CA . LEU A 1 257 ? -6.532 1.124 -6.183 1.00 95.44 257 LEU A CA 1
ATOM 1999 C C . LEU A 1 257 ? -6.566 -0.382 -5.932 1.00 95.44 257 LEU A C 1
ATOM 2001 O O . LEU A 1 257 ? -7.500 -0.893 -5.315 1.00 95.44 257 LEU A O 1
ATOM 2005 N N . PHE A 1 258 ? -5.536 -1.102 -6.379 1.00 95.31 258 PHE A N 1
ATOM 2006 C CA . PHE A 1 258 ? -5.441 -2.538 -6.148 1.00 95.31 258 PHE A CA 1
ATOM 2007 C C . PHE A 1 258 ? -5.437 -2.868 -4.650 1.00 95.31 258 PHE A C 1
ATOM 2009 O O . PHE A 1 258 ? -6.217 -3.710 -4.198 1.00 95.31 258 PHE A O 1
ATOM 2016 N N . ALA A 1 259 ? -4.607 -2.176 -3.866 1.00 97.06 259 ALA A N 1
ATOM 2017 C CA . ALA A 1 259 ? -4.524 -2.376 -2.426 1.00 97.06 259 ALA A CA 1
ATOM 2018 C C . ALA A 1 259 ? -5.817 -1.989 -1.697 1.00 97.06 259 ALA A C 1
ATOM 2020 O O . ALA A 1 259 ? -6.238 -2.720 -0.799 1.00 97.06 259 ALA A O 1
ATOM 2021 N N . LEU A 1 260 ? -6.490 -0.911 -2.120 1.00 97.56 260 LEU A N 1
ATOM 2022 C CA . LEU A 1 260 ? -7.819 -0.554 -1.624 1.00 97.56 260 LEU A CA 1
ATOM 2023 C C . LEU A 1 260 ? -8.800 -1.707 -1.853 1.00 97.56 260 LEU A C 1
ATOM 2025 O O . LEU A 1 260 ? -9.423 -2.170 -0.904 1.00 97.56 260 LEU A O 1
ATOM 2029 N N . LEU A 1 261 ? -8.928 -2.195 -3.088 1.00 96.81 261 LEU A N 1
ATOM 2030 C CA . LEU A 1 261 ? -9.898 -3.235 -3.438 1.00 96.81 261 LEU A CA 1
ATOM 2031 C C . LEU A 1 261 ? -9.650 -4.538 -2.666 1.00 96.81 261 LEU A C 1
ATOM 2033 O O . LEU A 1 261 ? -10.591 -5.120 -2.122 1.00 96.81 261 LEU A O 1
ATOM 2037 N N . GLN A 1 262 ? -8.390 -4.975 -2.566 1.00 96.62 262 GLN A N 1
ATOM 2038 C CA . GLN A 1 262 ? -8.039 -6.165 -1.783 1.00 96.62 262 GLN A CA 1
ATOM 2039 C C . GLN A 1 262 ? -8.268 -5.958 -0.283 1.00 96.62 262 GLN A C 1
ATOM 2041 O O . GLN A 1 262 ? -8.771 -6.856 0.397 1.00 96.62 262 GLN A O 1
ATOM 2046 N N . GLY A 1 263 ? -7.943 -4.770 0.231 1.00 97.50 263 GLY A N 1
ATOM 2047 C CA . GLY A 1 263 ? -8.192 -4.382 1.614 1.00 97.50 263 GLY A CA 1
ATOM 2048 C C . GLY A 1 263 ? -9.681 -4.376 1.957 1.00 97.50 263 GLY A C 1
ATOM 2049 O O . GLY A 1 263 ? -10.075 -5.021 2.922 1.00 97.50 263 GLY A O 1
ATOM 2050 N N . LEU A 1 264 ? -10.518 -3.726 1.143 1.00 97.69 264 LEU A N 1
ATOM 2051 C CA . LEU A 1 264 ? -11.974 -3.665 1.313 1.00 97.69 264 LEU A CA 1
ATOM 2052 C C . LEU A 1 264 ? -12.608 -5.056 1.256 1.00 97.69 264 LEU A C 1
ATOM 2054 O O . LEU A 1 264 ? -13.417 -5.400 2.118 1.00 97.69 264 LEU A O 1
ATOM 2058 N N . ARG A 1 265 ? -12.198 -5.889 0.288 1.00 96.56 265 ARG A N 1
ATOM 2059 C CA . ARG A 1 265 ? -12.666 -7.276 0.187 1.00 96.56 265 ARG A CA 1
ATOM 2060 C C . ARG A 1 265 ? -12.356 -8.054 1.458 1.00 96.56 265 ARG A C 1
ATOM 2062 O O . ARG A 1 265 ? -13.217 -8.761 1.978 1.00 96.56 265 ARG A O 1
ATOM 2069 N N . ARG A 1 266 ? -11.126 -7.930 1.966 1.00 96.88 266 ARG A N 1
ATOM 2070 C CA . ARG A 1 266 ? -10.727 -8.613 3.193 1.00 96.88 266 ARG A CA 1
ATOM 2071 C C . ARG A 1 266 ? -11.448 -8.050 4.416 1.00 96.88 266 ARG A C 1
ATOM 2073 O O . ARG A 1 266 ? -11.912 -8.830 5.241 1.00 96.88 266 ARG A O 1
ATOM 2080 N N . LEU A 1 267 ? -11.604 -6.732 4.506 1.00 97.69 267 LEU A N 1
ATOM 2081 C CA . LEU A 1 267 ? -12.318 -6.065 5.589 1.00 97.69 267 LEU A CA 1
ATOM 2082 C C . LEU A 1 267 ? -13.786 -6.512 5.655 1.00 97.69 267 LEU A C 1
ATOM 2084 O O . LEU A 1 267 ? -14.269 -6.820 6.739 1.00 97.69 267 LEU A O 1
ATOM 2088 N N . GLY A 1 268 ? -14.458 -6.678 4.511 1.00 96.56 268 GLY A N 1
ATOM 2089 C CA . GLY A 1 268 ? -15.814 -7.241 4.439 1.00 96.56 268 GLY A CA 1
ATOM 2090 C C . GLY A 1 268 ? -15.945 -8.663 4.999 1.00 96.56 268 GLY A C 1
ATOM 2091 O O . GLY A 1 268 ? -17.019 -9.050 5.444 1.00 96.56 268 GLY A O 1
ATOM 2092 N N . GLN A 1 269 ? -14.858 -9.440 5.035 1.00 95.69 269 GLN A N 1
ATOM 2093 C CA . GLN A 1 269 ? -14.860 -10.793 5.607 1.00 95.69 269 GLN A CA 1
ATOM 2094 C C . GLN A 1 269 ? -14.652 -10.803 7.125 1.00 95.69 269 GLN A C 1
ATOM 2096 O O . GLN A 1 269 ? -15.060 -11.758 7.783 1.00 95.69 269 GLN A O 1
ATOM 2101 N N . ILE A 1 270 ? -13.958 -9.799 7.673 1.00 96.50 270 ILE A N 1
ATOM 2102 C CA . ILE A 1 270 ? -13.495 -9.809 9.072 1.00 96.50 270 ILE A CA 1
ATOM 2103 C C . ILE A 1 270 ? -14.133 -8.730 9.948 1.00 96.50 270 ILE A C 1
ATOM 2105 O O . ILE A 1 270 ? -14.073 -8.858 11.165 1.00 96.50 270 ILE A O 1
ATOM 2109 N N . GLY A 1 271 ? -14.725 -7.689 9.359 1.00 94.31 271 GLY A N 1
ATOM 2110 C CA . GLY A 1 271 ? -15.198 -6.504 10.079 1.00 94.31 271 GLY A CA 1
ATOM 2111 C C . GLY A 1 271 ? -16.633 -6.580 10.613 1.00 94.31 271 GLY A C 1
ATOM 2112 O O . GLY A 1 271 ? -17.060 -5.675 11.327 1.00 94.31 271 GLY A O 1
ATOM 2113 N N . GLY A 1 272 ? -17.376 -7.650 10.307 1.00 95.31 272 GLY A N 1
ATOM 2114 C CA . GLY A 1 272 ? -18.714 -7.893 10.858 1.00 95.31 272 GLY A CA 1
ATOM 2115 C C . GLY A 1 272 ? -19.702 -6.753 10.586 1.00 95.31 272 GLY A C 1
ATOM 2116 O O . GLY A 1 272 ? -19.779 -6.242 9.475 1.00 95.31 272 GLY A O 1
ATOM 2117 N N . GLU A 1 273 ? -20.451 -6.347 11.614 1.00 95.44 273 GLU A N 1
ATOM 2118 C CA . GLU A 1 273 ? -21.500 -5.315 11.518 1.00 95.44 273 GLU A CA 1
ATOM 2119 C C . GLU A 1 273 ? -20.961 -3.895 11.266 1.00 95.44 273 GLU A C 1
ATOM 2121 O O . GLU A 1 273 ? -21.725 -3.014 10.888 1.00 95.44 273 GLU A O 1
ATOM 2126 N N . ARG A 1 274 ? -19.648 -3.664 11.420 1.00 96.38 274 ARG A N 1
ATOM 2127 C CA . ARG A 1 274 ? -19.009 -2.359 11.159 1.00 96.38 274 ARG A CA 1
ATOM 2128 C C . ARG A 1 274 ? -18.787 -2.080 9.677 1.00 96.38 274 ARG A C 1
ATOM 2130 O O . ARG A 1 274 ? -18.230 -1.042 9.337 1.00 96.38 274 ARG A O 1
ATOM 2137 N N . VAL A 1 275 ? -19.131 -3.025 8.805 1.00 96.50 275 VAL A N 1
ATOM 2138 C CA . VAL A 1 275 ? -18.782 -2.987 7.388 1.00 96.50 275 VAL A CA 1
ATOM 2139 C C . VAL A 1 275 ? -20.021 -3.242 6.544 1.00 96.50 275 VAL A C 1
ATOM 2141 O O . VAL A 1 275 ? -20.645 -4.296 6.627 1.00 96.50 275 VAL A O 1
ATOM 2144 N N . SER A 1 276 ? -20.338 -2.286 5.678 1.00 94.56 276 SER A N 1
ATOM 2145 C CA . SER A 1 276 ? -21.397 -2.386 4.676 1.00 94.56 276 SER A CA 1
ATOM 2146 C C . SER A 1 276 ? -20.837 -1.929 3.332 1.00 94.56 276 SER A C 1
ATOM 2148 O O . SER A 1 276 ? -21.071 -0.811 2.877 1.00 94.56 276 SER A O 1
ATOM 2150 N N . LEU A 1 277 ? -20.042 -2.806 2.716 1.00 89.75 277 LEU A N 1
ATOM 2151 C CA . LEU A 1 277 ? -19.314 -2.537 1.476 1.00 89.75 277 LEU A CA 1
ATOM 2152 C C . LEU A 1 277 ? -19.907 -3.313 0.293 1.00 89.75 277 LEU A C 1
ATOM 2154 O O . LEU A 1 277 ? -20.433 -4.414 0.483 1.00 89.75 277 LEU A O 1
ATOM 2158 N N . PRO A 1 278 ? -19.788 -2.789 -0.942 1.00 84.31 278 PRO A N 1
ATOM 2159 C CA . PRO A 1 278 ? -20.146 -3.545 -2.137 1.00 84.31 278 PRO A CA 1
ATOM 2160 C C . PRO A 1 278 ? -19.293 -4.816 -2.267 1.00 84.31 278 PRO A C 1
ATOM 2162 O O . PRO A 1 278 ? -18.138 -4.858 -1.840 1.00 84.31 278 PRO A O 1
ATOM 2165 N N . SER A 1 279 ? -19.847 -5.856 -2.897 1.00 86.75 279 SER A N 1
ATOM 2166 C CA . SER A 1 279 ? -19.100 -7.086 -3.174 1.00 86.75 279 SER A CA 1
ATOM 2167 C C . SER A 1 279 ? -17.960 -6.813 -4.156 1.00 86.75 279 SER A C 1
ATOM 2169 O O . SER A 1 279 ? -18.200 -6.322 -5.261 1.00 86.75 279 SER A O 1
ATOM 2171 N N . ILE A 1 280 ? -16.738 -7.181 -3.776 1.00 87.75 280 ILE A N 1
ATOM 2172 C CA . ILE A 1 280 ? -15.544 -7.083 -4.618 1.00 87.75 280 ILE A CA 1
ATOM 2173 C C . ILE A 1 280 ? -15.077 -8.504 -4.922 1.00 87.75 280 ILE A C 1
ATOM 2175 O O . ILE A 1 280 ? -14.601 -9.213 -4.033 1.00 87.75 280 ILE A O 1
ATOM 2179 N N . GLU A 1 281 ? -15.212 -8.918 -6.179 1.00 85.06 281 GLU A N 1
ATOM 2180 C CA . GLU A 1 281 ? -14.830 -10.250 -6.645 1.00 85.06 281 GLU A CA 1
ATOM 2181 C C . GLU A 1 281 ? -13.881 -10.174 -7.837 1.00 85.06 281 GLU A C 1
ATOM 2183 O O . GLU A 1 281 ? -13.833 -9.184 -8.567 1.00 85.06 281 GLU A O 1
ATOM 2188 N N . TRP A 1 282 ? -13.114 -11.246 -8.026 1.00 77.88 282 TRP A N 1
ATOM 2189 C CA . TRP A 1 282 ? -12.261 -11.402 -9.196 1.00 77.88 282 TRP A CA 1
ATOM 2190 C C . TRP A 1 282 ? -13.071 -11.935 -10.373 1.00 77.88 282 TRP A C 1
ATOM 2192 O O . TRP A 1 282 ? -13.778 -12.934 -10.241 1.00 77.88 282 TRP A O 1
ATOM 2202 N N . GLU A 1 283 ? -12.889 -11.331 -11.542 1.00 77.06 283 GLU A N 1
ATOM 2203 C CA . GLU A 1 283 ? -13.313 -11.905 -12.814 1.00 77.06 283 GLU A CA 1
ATOM 2204 C C . GLU A 1 283 ? -12.058 -12.360 -13.566 1.00 77.06 283 GLU A C 1
ATOM 2206 O O . GLU A 1 283 ? -11.226 -11.542 -13.955 1.00 77.06 283 GLU A O 1
ATOM 2211 N N . VAL A 1 284 ? -11.896 -13.673 -13.741 1.00 67.69 284 VAL A N 1
ATOM 2212 C CA . VAL A 1 284 ? -10.903 -14.220 -14.674 1.00 67.69 284 VAL A CA 1
ATOM 2213 C C . VAL A 1 284 ? -11.647 -14.474 -15.976 1.00 67.69 284 VAL A C 1
ATOM 2215 O O . VAL A 1 284 ? -12.526 -15.335 -16.014 1.00 67.69 284 VAL A O 1
ATOM 2218 N N . ARG A 1 285 ? -11.343 -13.678 -17.001 1.00 42.78 285 ARG A N 1
ATOM 2219 C CA . ARG A 1 285 ? -11.870 -13.866 -18.357 1.00 42.78 285 ARG A CA 1
ATOM 2220 C C . ARG A 1 285 ? -10.966 -14.767 -19.179 1.00 42.78 285 ARG A C 1
ATOM 2222 O O . ARG A 1 285 ? -9.731 -14.632 -19.034 1.00 42.78 285 ARG A O 1
#

Organism: NCBI:txid664693

Sequence (285 aa):
MPLYRLRAVDVSPGSIRGSVGVTRFVEYAVTMDLLEGELIDAIAADPQSAHESLPLRDRYLPDIASVIDVFGRLCAGGPLALCAVARPASPFRGEADYVLLVQERSGHVLNAARRLAVIPKGFHQPMTDLRADAQVGATLRREMEEELFGRDDIDNTFGDQRSADPMHPSRLSEPMRWLFENPTRLRMECTGFGLNLLSGNFEFASLIVIDDEEFWSRYGGQVEANWESAGLRQYSSLDGDLIGELVRDVAWSNEGLFALLQGLRRLGQIGGERVSLPSIEWEVR

pLDDT: mean 87.95, std 13.98, range [37.03, 98.44]

Secondary structure (DSSP, 8-state):
-EEEEEEEEEEETTEEEEEEEEEEHHHHHTTTTHHHHHHHHHHHH-TTTGGG--HHHHHH-SSHHHHH-TTTTT-BEEEEEEEEEEE--BTTTBS-EEEEEEEEE-TTSSS-TT-EEESSB------SSTTTTT-HHHHHHHHIIIIIB----TT-TTS----S-TT-TTTS-HHHHHHHH-TTS-EEEEEEEEE-TTT--EEEEEEEEE--HHHHHHHGGG-B--TTEEEEEEEETT-HHHHHHHHT-TTB-HHHHHHHHHHHHHHHHHSGGG-----------